Protein AF-A0A835X2Y3-F1 (afdb_monomer_lite)

Radius of gyration: 19.46 Å; chains: 1; bounding box: 52×40×64 Å

pLDDT: mean 81.4, std 16.06, range [35.72, 97.06]

Secondary structure (DSSP, 8-state):
--HHHHHHHHHHH-GGGTTSPPSS--HHHHHHHHHHHHHHHHHHHHHTT-TTTSS--GGGT--S---HHIIIIIHHHHHHIIIIIHHHHH---HHHHHHHHHHHHHHHTTS-SSGGGHHHHHHHHHHHHHHHHHHHHHHHTT-HHHHHHHHHHHHHHHHHHHHHTTSS----S-GGGG-SHHHHHHHHHHHHHHHHHHHHHHHHHHHHHHHHHHHHHHHH--

Structure (mmCIF, N/CA/C/O backbone):
data_AF-A0A835X2Y3-F1
#
_entry.id   AF-A0A835X2Y3-F1
#
loop_
_atom_site.group_PDB
_atom_site.id
_atom_site.type_symbol
_atom_site.label_atom_id
_atom_site.label_alt_id
_atom_site.label_comp_id
_atom_site.label_asym_id
_atom_site.label_entity_id
_atom_site.label_seq_id
_atom_site.pdbx_PDB_ins_code
_atom_site.Cartn_x
_atom_site.Cartn_y
_atom_site.Cartn_z
_atom_site.occupancy
_atom_site.B_iso_or_equiv
_atom_site.auth_seq_id
_atom_site.auth_comp_id
_atom_site.auth_asym_id
_atom_site.auth_atom_id
_atom_site.pdbx_PDB_model_num
ATOM 1 N N . MET A 1 1 ? -1.529 -24.196 13.581 1.00 71.94 1 MET A N 1
ATOM 2 C CA . MET A 1 1 ? -2.462 -23.071 13.818 1.00 71.94 1 MET A CA 1
ATOM 3 C C . MET A 1 1 ? -3.656 -23.572 14.607 1.00 71.94 1 MET A C 1
ATOM 5 O O . MET A 1 1 ? -4.147 -24.648 14.296 1.00 71.94 1 MET A O 1
ATOM 9 N N . ASN A 1 2 ? -4.101 -22.837 15.625 1.00 87.56 2 ASN A N 1
ATOM 10 C CA . ASN A 1 2 ? -5.300 -23.196 16.391 1.00 87.56 2 ASN A CA 1
ATOM 11 C C . ASN A 1 2 ? -6.582 -22.614 15.747 1.00 87.56 2 ASN A C 1
ATOM 13 O O . ASN A 1 2 ? -6.513 -21.745 14.876 1.00 87.56 2 ASN A O 1
ATOM 17 N N . LYS A 1 3 ? -7.764 -23.083 16.178 1.00 86.69 3 LYS A N 1
ATOM 18 C CA . LYS A 1 3 ? -9.070 -22.656 15.629 1.00 86.69 3 LYS A CA 1
ATOM 19 C C . LYS A 1 3 ? -9.286 -21.139 15.716 1.00 86.69 3 LYS A C 1
ATOM 21 O O . LYS A 1 3 ? -9.838 -20.542 14.800 1.00 86.69 3 LYS A O 1
ATOM 26 N N . HIS A 1 4 ? -8.816 -20.511 16.792 1.00 85.12 4 HIS A N 1
ATOM 27 C CA . HIS A 1 4 ? -8.927 -19.066 16.981 1.00 85.12 4 HIS A CA 1
ATOM 28 C C . HIS A 1 4 ? -8.087 -18.283 15.955 1.00 85.12 4 HIS A C 1
ATOM 30 O O . HIS A 1 4 ? -8.585 -17.342 15.347 1.00 85.12 4 HIS A O 1
ATOM 36 N N . GLN A 1 5 ? -6.854 -18.722 15.681 1.00 85.75 5 GLN A N 1
ATOM 37 C CA . GLN A 1 5 ? -5.995 -18.132 14.648 1.00 85.75 5 GLN A CA 1
ATOM 38 C C . GLN A 1 5 ? -6.618 -18.238 13.252 1.00 85.75 5 GLN A C 1
ATOM 40 O O . GLN A 1 5 ? -6.585 -17.270 12.501 1.00 85.75 5 GLN A O 1
ATOM 45 N N . ILE A 1 6 ? -7.213 -19.387 12.919 1.00 86.94 6 ILE A N 1
ATOM 46 C CA . ILE A 1 6 ? -7.899 -19.589 11.632 1.00 86.94 6 ILE A CA 1
ATOM 47 C C . ILE A 1 6 ? -9.087 -18.631 11.497 1.00 86.94 6 ILE A C 1
ATOM 49 O O . ILE A 1 6 ? -9.235 -17.984 10.465 1.00 86.94 6 ILE A O 1
ATOM 53 N N . ASN A 1 7 ? -9.898 -18.488 12.547 1.00 90.56 7 ASN A N 1
ATOM 54 C CA . ASN A 1 7 ? -11.040 -17.575 12.532 1.00 90.56 7 ASN A CA 1
ATOM 55 C C . ASN A 1 7 ? -10.614 -16.115 12.330 1.00 90.56 7 ASN A C 1
ATOM 57 O O . ASN A 1 7 ? -11.265 -15.399 11.573 1.00 90.56 7 ASN A O 1
ATOM 61 N N . ASN A 1 8 ? -9.512 -15.690 12.957 1.00 89.50 8 ASN A N 1
ATOM 62 C CA . ASN A 1 8 ? -8.972 -14.343 12.766 1.00 89.50 8 ASN A CA 1
ATOM 63 C C . ASN A 1 8 ? -8.558 -14.121 11.303 1.00 89.50 8 ASN A C 1
ATOM 65 O O . ASN A 1 8 ? -8.931 -13.108 10.717 1.00 89.50 8 ASN A O 1
ATOM 69 N N . ILE A 1 9 ? -7.879 -15.098 10.690 1.00 88.69 9 ILE A N 1
ATOM 70 C CA . ILE A 1 9 ? -7.466 -15.029 9.278 1.00 88.69 9 ILE A CA 1
ATOM 71 C C . ILE A 1 9 ? -8.683 -14.940 8.359 1.00 88.69 9 ILE A C 1
ATOM 73 O O . ILE A 1 9 ? -8.730 -14.071 7.495 1.00 88.69 9 ILE A O 1
ATOM 77 N N . ILE A 1 10 ? -9.688 -15.798 8.557 1.00 89.50 10 ILE A N 1
ATOM 78 C CA . ILE A 1 10 ? -10.921 -15.783 7.754 1.00 89.50 10 ILE A CA 1
ATOM 79 C C . ILE A 1 10 ? -11.630 -14.433 7.885 1.00 89.50 10 ILE A C 1
ATOM 81 O O . ILE A 1 10 ? -12.105 -13.884 6.893 1.00 89.50 10 ILE A O 1
ATOM 85 N N . TYR A 1 11 ? -11.700 -13.888 9.101 1.00 91.38 11 TYR A N 1
ATOM 86 C CA . TYR A 1 11 ? -12.307 -12.586 9.336 1.00 91.38 11 TYR A CA 1
ATOM 87 C C . TYR A 1 11 ? -11.545 -11.466 8.618 1.00 91.38 11 TYR A C 1
ATOM 89 O O . TYR A 1 11 ? -12.174 -10.603 8.007 1.00 91.38 11 TYR A O 1
ATOM 97 N N . ASP A 1 12 ? -10.214 -11.475 8.692 1.00 91.12 12 ASP A N 1
ATOM 98 C CA . ASP A 1 12 ? -9.365 -10.408 8.164 1.00 91.12 12 ASP A CA 1
ATOM 99 C C . ASP A 1 12 ? -9.146 -10.483 6.648 1.00 91.12 12 ASP A C 1
ATOM 101 O O . ASP A 1 12 ? -8.953 -9.443 6.025 1.00 91.12 12 ASP A O 1
ATOM 105 N N . LEU A 1 13 ? -9.241 -11.667 6.040 1.00 86.88 13 LEU A N 1
ATOM 106 C CA . LEU A 1 13 ? -9.239 -11.832 4.582 1.00 86.88 13 LEU A CA 1
ATOM 107 C C . LEU A 1 13 ? -10.611 -11.564 3.947 1.00 86.88 13 LEU A C 1
ATOM 109 O O . LEU A 1 13 ? -10.711 -11.465 2.727 1.00 86.88 13 LEU A O 1
ATOM 113 N N . ASN A 1 14 ? -11.679 -11.455 4.742 1.00 89.50 14 ASN A N 1
ATOM 114 C CA . ASN A 1 14 ? -13.011 -11.180 4.217 1.00 89.50 14 ASN A CA 1
ATOM 115 C C . ASN A 1 14 ? -13.097 -9.727 3.704 1.00 89.50 14 ASN A C 1
ATOM 117 O O . ASN A 1 14 ? -12.976 -8.800 4.513 1.00 89.50 14 ASN A O 1
ATOM 121 N N . PRO A 1 15 ? -13.404 -9.496 2.411 1.00 84.69 15 PRO A N 1
ATOM 122 C CA . PRO A 1 15 ? -13.519 -8.152 1.841 1.00 84.69 15 PRO A CA 1
ATOM 123 C C . PRO A 1 15 ? -14.512 -7.249 2.577 1.00 84.69 15 PRO A C 1
ATOM 125 O O . PRO A 1 15 ? -14.312 -6.040 2.652 1.00 84.69 15 PRO A O 1
ATOM 128 N N . LYS A 1 16 ? -15.557 -7.822 3.192 1.00 88.19 16 LYS A N 1
ATOM 129 C CA . LYS A 1 16 ? -16.538 -7.061 3.986 1.00 88.19 16 LYS A CA 1
ATOM 130 C C . LYS A 1 16 ? -15.915 -6.370 5.201 1.00 88.19 16 LYS A C 1
ATOM 132 O O . LYS A 1 16 ? -16.447 -5.373 5.677 1.00 88.19 16 LYS A O 1
ATOM 137 N N . ASN A 1 17 ? -14.784 -6.882 5.678 1.00 89.81 17 ASN A N 1
ATOM 138 C CA . ASN A 1 17 ? -14.091 -6.399 6.864 1.00 89.81 17 ASN A CA 1
ATOM 139 C C . ASN A 1 17 ? -12.791 -5.654 6.521 1.00 89.81 17 ASN A C 1
ATOM 141 O O . ASN A 1 17 ? -11.998 -5.391 7.423 1.00 89.81 17 ASN A O 1
ATOM 145 N N . CYS A 1 18 ? -12.533 -5.322 5.251 1.00 85.06 18 CYS A N 1
ATOM 146 C CA . CYS A 1 18 ? -11.256 -4.730 4.828 1.00 85.06 18 CYS A CA 1
ATOM 147 C C . CYS A 1 18 ? -10.960 -3.365 5.475 1.00 85.06 18 CYS A C 1
ATOM 149 O O . CYS A 1 18 ? -9.806 -3.043 5.726 1.00 85.06 18 CYS A O 1
ATOM 151 N N . LEU A 1 19 ? -11.995 -2.594 5.821 1.00 90.25 19 LEU A N 1
ATOM 152 C CA . LEU A 1 19 ? -11.862 -1.293 6.489 1.00 90.25 19 LEU A CA 1
ATOM 153 C C . LEU A 1 19 ? -11.853 -1.381 8.024 1.00 90.25 19 LEU A C 1
ATOM 155 O O . LEU A 1 19 ? -11.763 -0.351 8.698 1.00 90.25 19 LEU A O 1
ATOM 159 N N . SER A 1 20 ? -11.962 -2.584 8.595 1.00 91.81 20 SER A N 1
ATOM 160 C CA . SER A 1 20 ? -11.800 -2.787 10.035 1.00 91.81 20 SER A CA 1
ATOM 161 C C . SER A 1 20 ? -10.324 -2.935 10.394 1.00 91.81 20 SER A C 1
ATOM 163 O O . SER A 1 20 ? -9.518 -3.366 9.573 1.00 91.81 20 SER A O 1
ATOM 165 N N . LYS A 1 21 ? -9.974 -2.686 11.660 1.00 91.94 21 LYS A N 1
ATOM 166 C CA . LYS A 1 21 ? -8.661 -3.077 12.200 1.00 91.94 21 LYS A CA 1
ATOM 167 C C . LYS A 1 21 ? -8.491 -4.608 12.155 1.00 91.94 21 LYS A C 1
ATOM 169 O O . LYS A 1 21 ? -9.491 -5.332 12.056 1.00 91.94 21 LYS A O 1
ATOM 174 N N . PHE A 1 22 ? -7.248 -5.088 12.208 1.00 91.75 22 PHE A N 1
ATOM 175 C CA . PHE A 1 22 ? -6.933 -6.508 12.389 1.00 91.75 22 PHE A CA 1
ATOM 176 C C . PHE A 1 22 ? -7.538 -7.030 13.691 1.00 91.75 22 PHE A C 1
ATOM 178 O O . PHE A 1 22 ? -7.501 -6.344 14.714 1.00 91.75 22 PHE A O 1
ATOM 185 N N . GLN A 1 23 ? -8.009 -8.279 13.679 1.00 89.44 23 GLN A N 1
ATOM 186 C CA . GLN A 1 23 ? -8.387 -8.975 14.916 1.00 89.44 23 GLN A CA 1
ATOM 187 C C . GLN A 1 23 ? -7.167 -9.228 15.810 1.00 89.44 23 GLN A C 1
ATOM 189 O O . GLN A 1 23 ? -7.261 -9.207 17.035 1.00 89.44 23 GLN A O 1
ATOM 194 N N . ASN A 1 24 ? -6.000 -9.432 15.193 1.00 86.50 24 ASN A N 1
ATOM 195 C CA . ASN A 1 24 ? -4.724 -9.565 15.879 1.00 86.50 24 ASN A CA 1
ATOM 196 C C . ASN A 1 24 ? -3.735 -8.510 15.352 1.00 86.50 24 ASN A C 1
ATOM 198 O O . ASN A 1 24 ? -3.104 -8.742 14.324 1.00 86.50 24 ASN A O 1
ATOM 202 N N . PRO A 1 25 ? -3.542 -7.375 16.043 1.00 79.50 25 PRO A N 1
ATOM 203 C CA . PRO A 1 25 ? -2.656 -6.306 15.580 1.00 79.50 25 PRO A CA 1
ATOM 204 C C . PRO A 1 25 ? -1.159 -6.619 15.772 1.00 79.50 25 PRO A C 1
ATOM 206 O O . PRO A 1 25 ? -0.327 -5.716 15.729 1.00 79.50 25 PRO A O 1
ATOM 209 N N . SER A 1 26 ? -0.775 -7.877 16.017 1.00 89.81 26 SER A N 1
ATOM 210 C CA . SER A 1 26 ? 0.639 -8.230 16.151 1.00 89.81 26 SER A CA 1
ATOM 211 C C . SER A 1 26 ? 1.390 -8.094 14.827 1.00 89.81 26 SER A C 1
ATOM 213 O O . SER A 1 26 ? 0.902 -8.464 13.757 1.00 89.81 26 SER A O 1
ATOM 215 N N . LEU A 1 27 ? 2.642 -7.646 14.921 1.00 91.44 27 LEU A N 1
ATOM 216 C CA . LEU A 1 27 ? 3.508 -7.468 13.760 1.00 91.44 27 LEU A CA 1
ATOM 217 C C . LEU A 1 27 ? 3.660 -8.762 12.947 1.00 91.44 27 LEU A C 1
ATOM 219 O O . LEU A 1 27 ? 3.505 -8.762 11.732 1.00 91.44 27 LEU A O 1
ATOM 223 N N . ARG A 1 28 ? 3.882 -9.894 13.625 1.00 92.06 28 ARG A N 1
ATOM 224 C CA . ARG A 1 28 ? 4.014 -11.210 12.977 1.00 92.06 28 ARG A CA 1
ATOM 225 C C . ARG A 1 28 ? 2.785 -11.572 12.144 1.00 92.06 28 ARG A C 1
ATOM 227 O O . ARG A 1 28 ? 2.924 -12.146 11.070 1.00 92.06 28 ARG A O 1
ATOM 234 N N . TYR A 1 29 ? 1.596 -11.238 12.637 1.00 91.88 29 TYR A N 1
ATOM 235 C CA . TYR A 1 29 ? 0.348 -11.505 11.936 1.00 91.88 29 TYR A CA 1
ATOM 236 C C . TYR A 1 29 ? 0.177 -10.607 10.704 1.00 91.88 29 TYR A C 1
ATOM 238 O O . TYR A 1 29 ? -0.206 -11.101 9.647 1.00 91.88 29 TYR A O 1
ATOM 246 N N . ALA A 1 30 ? 0.546 -9.325 10.804 1.00 93.00 30 ALA A N 1
ATOM 247 C CA . ALA A 1 30 ? 0.543 -8.413 9.660 1.00 93.00 30 ALA A CA 1
ATOM 248 C C . ALA A 1 30 ? 1.489 -8.890 8.544 1.00 93.00 30 ALA A C 1
ATOM 250 O O . ALA A 1 30 ? 1.072 -8.964 7.393 1.00 93.00 30 ALA A O 1
ATOM 251 N N . PHE A 1 31 ? 2.719 -9.299 8.882 1.00 94.31 31 PHE A N 1
ATOM 252 C CA . PHE A 1 31 ? 3.667 -9.879 7.917 1.00 94.31 31 PHE A CA 1
ATOM 253 C C . PHE A 1 31 ? 3.140 -11.174 7.285 1.00 94.31 31 PHE A C 1
ATOM 255 O O . PHE A 1 31 ? 3.311 -11.394 6.089 1.00 94.31 31 PHE A O 1
ATOM 262 N N . PHE A 1 32 ? 2.477 -12.026 8.070 1.00 93.44 32 PHE A N 1
ATOM 263 C CA . PHE A 1 32 ? 1.869 -13.255 7.564 1.00 93.44 32 PHE A CA 1
ATOM 264 C C . PHE A 1 32 ? 0.753 -12.971 6.544 1.00 93.44 32 PHE A C 1
ATOM 266 O O . PHE A 1 32 ? 0.745 -13.558 5.464 1.00 93.44 32 PHE A O 1
ATOM 273 N N . LEU A 1 33 ? -0.158 -12.040 6.848 1.00 92.94 33 LEU A N 1
ATOM 274 C CA . LEU A 1 33 ? -1.223 -11.649 5.918 1.00 92.94 33 LEU A CA 1
ATOM 275 C C . LEU A 1 33 ? -0.696 -10.898 4.692 1.00 92.94 33 LEU A C 1
ATOM 277 O O . LEU A 1 33 ? -1.226 -11.093 3.598 1.00 92.94 33 LEU A O 1
ATOM 281 N N . ALA A 1 34 ? 0.357 -10.095 4.847 1.00 93.50 34 ALA A N 1
ATOM 282 C CA . ALA A 1 34 ? 1.052 -9.474 3.725 1.00 93.50 34 ALA A CA 1
ATOM 283 C C . ALA A 1 34 ? 1.615 -10.547 2.782 1.00 93.50 34 ALA A C 1
ATOM 285 O O . ALA A 1 34 ? 1.347 -10.516 1.584 1.00 93.50 34 ALA A O 1
ATOM 286 N N . GLY A 1 35 ? 2.301 -11.555 3.333 1.00 93.44 35 GLY A N 1
ATOM 287 C CA . GLY A 1 35 ? 2.820 -12.690 2.570 1.00 93.44 35 GLY A CA 1
ATOM 288 C C . GLY A 1 35 ? 1.732 -13.458 1.817 1.00 93.44 35 GLY A C 1
ATOM 289 O O . GLY A 1 35 ? 1.930 -13.797 0.655 1.00 93.44 35 GLY A O 1
ATOM 290 N N . ILE A 1 36 ? 0.561 -13.677 2.428 1.00 92.69 36 ILE A N 1
ATOM 291 C CA . ILE A 1 36 ? -0.590 -14.276 1.731 1.00 92.69 36 ILE A CA 1
ATOM 292 C C . ILE A 1 36 ? -1.071 -13.371 0.594 1.00 92.69 36 ILE A C 1
ATOM 294 O O . ILE A 1 36 ? -1.252 -13.844 -0.521 1.00 92.69 36 ILE A O 1
ATOM 298 N N . SER A 1 37 ? -1.270 -12.081 0.861 1.00 92.56 37 SER A N 1
ATOM 299 C CA . SER A 1 37 ? -1.878 -11.151 -0.100 1.00 92.56 37 SER A CA 1
ATOM 300 C C . SER A 1 37 ? -0.989 -10.957 -1.329 1.00 92.56 37 SER A C 1
ATOM 302 O O . SER A 1 37 ? -1.445 -11.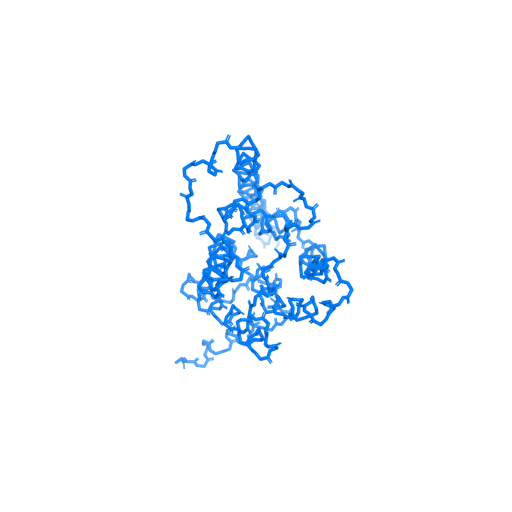169 -2.449 1.00 92.56 37 SER A O 1
ATOM 304 N N . TYR A 1 38 ? 0.299 -10.672 -1.119 1.00 92.06 38 TYR A N 1
ATOM 305 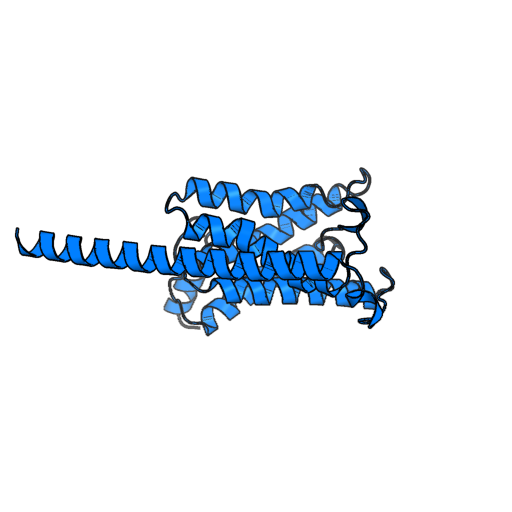C CA . TYR A 1 38 ? 1.284 -10.573 -2.199 1.00 92.06 38 TYR A CA 1
ATOM 306 C C . TYR A 1 38 ? 1.598 -11.934 -2.834 1.00 92.06 38 TYR A C 1
ATOM 308 O O . TYR A 1 38 ? 1.867 -12.005 -4.029 1.00 92.06 38 TYR A O 1
ATOM 316 N N . GLY A 1 39 ? 1.526 -13.031 -2.076 1.00 90.75 39 GLY A N 1
ATOM 317 C CA . GLY A 1 39 ? 1.656 -14.382 -2.622 1.00 90.75 39 GLY A CA 1
ATOM 318 C C . GLY A 1 39 ? 0.534 -14.725 -3.605 1.00 90.75 39 GLY A C 1
ATOM 319 O O . GLY A 1 39 ? 0.804 -15.298 -4.658 1.00 90.75 39 GLY A O 1
ATOM 320 N N . ILE A 1 40 ? -0.709 -14.325 -3.307 1.00 89.62 40 ILE A N 1
ATOM 321 C CA . ILE A 1 40 ? -1.839 -14.454 -4.238 1.00 89.62 40 ILE A CA 1
ATOM 322 C C . ILE A 1 40 ? -1.605 -13.580 -5.469 1.00 89.62 40 ILE A C 1
ATOM 324 O O . ILE A 1 40 ? -1.805 -14.067 -6.574 1.00 89.62 40 ILE A O 1
ATOM 328 N N . THR A 1 41 ? -1.146 -12.336 -5.305 1.00 87.00 41 THR A N 1
ATOM 329 C CA . THR A 1 41 ? -0.777 -11.458 -6.429 1.00 87.00 41 THR A CA 1
ATOM 330 C C . THR A 1 41 ? 0.228 -12.135 -7.356 1.00 87.00 41 THR A C 1
ATOM 332 O O . THR A 1 41 ? -0.050 -12.277 -8.540 1.00 87.00 41 THR A O 1
ATOM 335 N N . ILE A 1 42 ? 1.338 -12.650 -6.815 1.00 84.75 42 ILE A N 1
ATOM 336 C CA . ILE A 1 42 ? 2.359 -13.367 -7.592 1.00 84.75 42 ILE A CA 1
ATOM 337 C C . ILE A 1 42 ? 1.761 -14.599 -8.283 1.00 84.75 42 ILE A C 1
ATOM 339 O O . ILE A 1 42 ? 2.043 -14.847 -9.452 1.00 84.75 42 ILE A O 1
ATOM 343 N N . LEU A 1 43 ? 0.927 -15.374 -7.583 1.00 86.00 43 LEU A N 1
ATOM 344 C CA . LEU A 1 43 ? 0.282 -16.556 -8.152 1.00 86.00 43 LEU A CA 1
ATOM 345 C C . LEU A 1 43 ? -0.654 -16.193 -9.310 1.00 86.00 43 LEU A C 1
ATOM 347 O O . LEU A 1 43 ? -0.608 -16.852 -10.345 1.00 86.00 43 LEU A O 1
ATOM 351 N N . VAL A 1 44 ? -1.475 -15.151 -9.151 1.00 82.44 44 VAL A N 1
ATOM 352 C CA . VAL A 1 44 ? -2.347 -14.632 -10.213 1.00 82.44 44 VAL A CA 1
ATOM 353 C C . VAL A 1 44 ? -1.498 -14.229 -11.411 1.00 82.44 44 VAL A C 1
ATOM 355 O O . VAL A 1 44 ? -1.768 -14.707 -12.506 1.00 82.44 44 VAL A O 1
ATOM 358 N N . SER A 1 45 ? -0.423 -13.467 -11.193 1.00 74.56 45 SER A N 1
ATOM 359 C CA . SER A 1 45 ? 0.508 -13.063 -12.250 1.00 74.56 45 SER A CA 1
ATOM 360 C C . SER A 1 45 ? 1.167 -14.248 -12.957 1.00 74.56 45 SER A C 1
ATOM 362 O O . SER A 1 45 ? 1.330 -14.220 -14.171 1.00 74.56 45 SER A O 1
ATOM 364 N N . ILE A 1 46 ? 1.533 -15.318 -12.243 1.00 76.75 46 ILE A N 1
ATOM 365 C CA . ILE A 1 46 ? 2.069 -16.543 -12.861 1.00 76.75 46 ILE A CA 1
ATOM 366 C C . ILE A 1 46 ? 1.007 -17.216 -13.735 1.00 76.75 46 ILE A C 1
ATOM 368 O O . ILE A 1 46 ? 1.287 -17.570 -14.879 1.00 76.75 46 ILE A O 1
ATOM 372 N N . LEU A 1 47 ? -0.206 -17.397 -13.203 1.00 79.31 47 LEU A N 1
ATOM 373 C CA . LEU A 1 47 ? -1.302 -18.085 -13.894 1.00 79.31 47 LEU A CA 1
ATOM 374 C C . LEU A 1 47 ? -1.771 -17.331 -15.138 1.00 79.31 47 LEU A C 1
ATOM 376 O O . LEU A 1 47 ? -2.213 -17.950 -16.102 1.00 79.31 47 LEU A O 1
ATOM 380 N N . THR A 1 48 ? -1.663 -16.007 -15.126 1.00 70.38 48 THR A N 1
ATOM 381 C CA . THR A 1 48 ? -2.013 -15.158 -16.264 1.00 70.38 48 THR A CA 1
ATOM 382 C C . THR A 1 48 ? -0.850 -14.977 -17.244 1.00 70.38 48 THR A C 1
ATOM 384 O O . THR A 1 48 ? -0.996 -14.231 -18.207 1.00 70.38 48 THR A O 1
ATOM 387 N N . HIS A 1 49 ? 0.284 -15.663 -17.025 1.00 67.19 49 HIS A N 1
ATOM 388 C CA . HIS A 1 49 ? 1.535 -15.512 -17.782 1.00 67.19 49 HIS A CA 1
ATOM 389 C C . HIS A 1 49 ? 2.047 -14.067 -17.827 1.00 67.19 49 HIS A C 1
ATOM 391 O O . HIS A 1 49 ? 2.619 -13.623 -18.818 1.00 67.19 49 HIS A O 1
ATOM 397 N N . ASP A 1 50 ? 1.845 -13.345 -16.728 1.00 64.06 50 ASP A N 1
ATOM 398 C CA . ASP A 1 50 ? 1.934 -11.895 -16.677 1.00 64.06 50 ASP A CA 1
ATOM 399 C C . ASP A 1 50 ? 2.698 -11.352 -15.460 1.00 64.06 50 ASP A C 1
ATOM 401 O O . ASP A 1 50 ? 2.416 -10.293 -14.902 1.00 64.06 50 ASP A O 1
ATOM 405 N N . LEU A 1 51 ? 3.709 -12.103 -15.029 1.00 55.44 51 LEU A N 1
ATOM 406 C CA . LEU A 1 51 ? 4.714 -11.637 -14.069 1.00 55.44 51 LEU A CA 1
ATOM 407 C C . LEU A 1 51 ? 5.300 -10.241 -14.392 1.00 55.44 51 LEU A C 1
ATOM 409 O O . LEU A 1 51 ? 5.542 -9.500 -13.439 1.00 55.44 51 LEU A O 1
ATOM 413 N N . PRO A 1 52 ? 5.530 -9.846 -15.666 1.00 50.09 52 PRO A N 1
ATOM 414 C CA . PRO A 1 52 ? 6.146 -8.554 -15.975 1.00 50.09 52 PRO A CA 1
ATOM 415 C C . PRO A 1 52 ? 5.223 -7.328 -15.858 1.00 50.09 52 PRO A C 1
ATOM 417 O O . PRO A 1 52 ? 5.748 -6.221 -15.742 1.00 50.09 52 PRO A O 1
ATOM 420 N N . SER A 1 53 ? 3.890 -7.467 -15.904 1.00 50.97 53 SER A N 1
ATOM 421 C CA . SER A 1 53 ? 2.991 -6.313 -16.116 1.00 50.97 53 SER A CA 1
ATOM 422 C C . SER A 1 53 ? 2.453 -5.628 -14.877 1.00 50.97 53 SER A C 1
ATOM 424 O O . SER A 1 53 ? 1.945 -4.512 -14.958 1.00 50.97 53 SER A O 1
ATOM 426 N N . VAL A 1 54 ? 2.546 -6.274 -13.715 1.00 50.3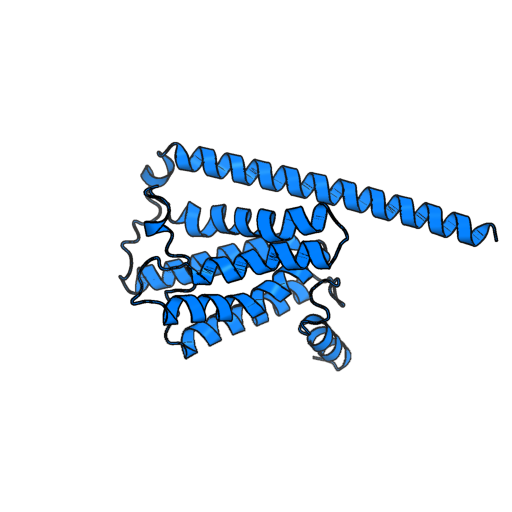8 54 VAL A N 1
ATOM 427 C CA . VAL A 1 54 ? 2.021 -5.675 -12.481 1.00 50.38 54 VAL A CA 1
ATOM 428 C C . VAL A 1 54 ? 2.898 -4.503 -12.029 1.00 50.38 54 VAL A C 1
ATOM 430 O O . VAL A 1 54 ? 2.472 -3.683 -11.221 1.00 50.38 54 VAL A O 1
ATOM 433 N N . SER A 1 55 ? 4.109 -4.370 -12.583 1.00 47.72 55 SER A N 1
ATOM 434 C CA . SER A 1 55 ? 4.848 -3.114 -12.520 1.00 47.72 55 SER A CA 1
ATOM 435 C C . SER A 1 55 ? 4.294 -2.158 -13.567 1.00 47.72 55 SER A C 1
ATOM 437 O O . SER A 1 55 ? 4.478 -2.372 -14.763 1.00 47.72 55 SER A O 1
ATOM 439 N N . PHE A 1 56 ? 3.656 -1.092 -13.095 1.00 46.72 56 PHE A N 1
ATOM 440 C CA . PHE A 1 56 ? 3.212 0.034 -13.903 1.00 46.72 56 PHE A CA 1
ATOM 441 C C . PHE A 1 56 ? 4.294 0.406 -14.941 1.00 46.72 56 PHE A C 1
ATOM 443 O O . PHE A 1 56 ? 5.390 0.832 -14.564 1.00 46.72 56 PHE A O 1
ATOM 450 N N . HIS A 1 57 ? 4.018 0.248 -16.240 1.00 48.75 57 HIS A N 1
ATOM 451 C CA . HIS A 1 57 ? 4.889 0.726 -17.320 1.00 48.75 57 HIS A CA 1
ATOM 452 C C . HIS A 1 57 ? 4.845 2.263 -17.340 1.00 48.75 57 HIS A C 1
ATOM 454 O O . HIS A 1 57 ? 4.134 2.883 -18.128 1.00 48.75 57 HIS A O 1
ATOM 460 N N . LYS A 1 58 ? 5.573 2.899 -16.412 1.00 45.06 58 LYS A N 1
ATOM 461 C CA . LYS A 1 58 ? 5.655 4.366 -16.284 1.00 45.06 58 LYS A CA 1
ATOM 462 C C . LYS A 1 58 ? 6.512 5.024 -17.364 1.00 45.06 58 LYS A C 1
ATOM 464 O O . LYS A 1 58 ? 6.449 6.240 -17.492 1.00 45.06 58 LYS A O 1
ATOM 469 N N . GLU A 1 59 ? 7.217 4.232 -18.173 1.00 39.91 59 GLU A N 1
ATOM 470 C CA . GLU A 1 59 ? 8.024 4.690 -19.314 1.00 39.91 59 GLU A CA 1
ATOM 471 C C . GLU A 1 59 ? 7.211 5.501 -20.342 1.00 39.91 59 GLU A C 1
ATOM 473 O O . GLU A 1 59 ? 7.792 6.285 -21.079 1.00 39.91 59 GLU A O 1
ATOM 478 N N . ALA A 1 60 ? 5.878 5.359 -20.378 1.00 37.03 60 ALA A N 1
ATOM 479 C CA . ALA A 1 60 ? 5.037 6.004 -21.390 1.00 37.03 60 ALA A CA 1
ATOM 480 C C . ALA A 1 60 ? 4.212 7.213 -20.896 1.00 37.03 60 ALA A C 1
ATOM 482 O O . ALA A 1 60 ? 3.695 7.958 -21.723 1.00 37.03 60 ALA A O 1
ATOM 483 N N . LEU A 1 61 ? 4.055 7.424 -19.581 1.00 35.72 61 LEU A N 1
ATOM 484 C CA . LEU A 1 61 ? 3.201 8.511 -19.053 1.00 35.72 61 LEU A CA 1
ATOM 485 C C . LEU A 1 61 ? 3.980 9.765 -18.654 1.00 35.72 61 LEU A C 1
ATOM 487 O O . LEU A 1 61 ? 3.415 10.854 -18.607 1.00 35.72 61 LEU A O 1
ATOM 491 N N . PHE A 1 62 ? 5.274 9.615 -18.394 1.00 36.28 62 PHE A N 1
ATOM 492 C CA . PHE A 1 62 ? 6.177 10.718 -18.132 1.00 36.28 62 PHE A CA 1
ATOM 493 C C . PHE A 1 62 ? 7.496 10.372 -18.817 1.00 36.28 62 PHE A C 1
ATOM 495 O O . PHE A 1 62 ? 8.151 9.422 -18.402 1.00 36.28 62 PHE A O 1
ATOM 502 N N . GLU A 1 63 ? 7.922 11.144 -19.820 1.00 42.72 63 GLU A N 1
ATOM 503 C CA . GLU A 1 63 ? 9.288 11.104 -20.389 1.00 42.72 63 GLU A CA 1
ATOM 504 C C . GLU A 1 63 ? 10.353 11.563 -19.363 1.00 42.72 63 GLU A C 1
ATOM 506 O O . GLU A 1 63 ? 11.384 12.137 -19.699 1.00 42.72 63 GLU A O 1
ATOM 511 N N . ILE A 1 64 ? 10.087 11.361 -18.073 1.00 42.34 64 ILE A N 1
ATOM 512 C CA . ILE A 1 64 ? 11.020 11.592 -16.987 1.00 42.34 64 ILE A CA 1
ATOM 513 C C . ILE A 1 64 ? 11.859 10.318 -16.898 1.00 42.34 64 ILE A C 1
ATOM 515 O O . ILE A 1 64 ? 11.275 9.241 -16.757 1.00 42.34 64 ILE A O 1
ATOM 519 N N . PRO A 1 65 ? 13.199 10.389 -16.943 1.00 49.69 65 PRO A N 1
ATOM 520 C CA . PRO A 1 65 ? 14.038 9.236 -16.651 1.00 49.69 65 PRO A CA 1
ATOM 521 C C . PRO A 1 65 ? 13.734 8.744 -15.228 1.00 49.69 65 PRO A C 1
ATOM 523 O O . PRO A 1 65 ? 14.172 9.308 -14.225 1.00 49.69 65 PRO A O 1
ATOM 526 N N . VAL A 1 66 ? 12.906 7.705 -15.126 1.00 57.94 66 VAL A N 1
ATOM 527 C CA . VAL A 1 66 ? 12.536 7.097 -13.850 1.00 57.94 66 VAL A CA 1
ATOM 528 C C . VAL A 1 66 ? 13.633 6.115 -13.474 1.00 57.94 66 VAL A C 1
ATOM 530 O O . VAL A 1 66 ? 13.810 5.078 -14.106 1.00 57.94 66 VAL A O 1
ATOM 533 N N . THR A 1 67 ? 14.391 6.445 -12.434 1.00 70.06 67 THR A N 1
ATOM 534 C CA . THR A 1 67 ? 15.422 5.547 -11.912 1.00 70.06 67 THR A CA 1
ATOM 535 C C . THR A 1 67 ? 14.782 4.305 -11.292 1.00 70.06 67 THR A C 1
ATOM 537 O O . THR A 1 67 ? 13.646 4.353 -10.803 1.00 70.06 67 THR A O 1
ATOM 540 N N . ALA A 1 68 ? 15.530 3.198 -11.232 1.00 74.69 68 ALA A N 1
ATOM 541 C CA . ALA A 1 68 ? 15.081 1.993 -10.535 1.00 74.69 68 ALA A CA 1
ATOM 542 C C . ALA A 1 68 ? 14.622 2.326 -9.105 1.00 74.69 68 ALA A C 1
ATOM 544 O O . ALA A 1 68 ? 13.522 1.951 -8.713 1.00 74.69 68 ALA A O 1
ATOM 545 N N . PHE A 1 69 ? 15.387 3.146 -8.378 1.00 80.94 69 PHE A N 1
ATOM 546 C CA . PHE A 1 69 ? 15.031 3.590 -7.030 1.00 80.94 69 PHE A CA 1
ATOM 547 C C . PHE A 1 69 ? 13.715 4.384 -6.977 1.00 80.94 69 PHE A C 1
ATOM 549 O O . PHE A 1 69 ? 12.902 4.170 -6.077 1.00 80.94 69 PHE A O 1
ATOM 556 N N . ASN A 1 70 ? 13.454 5.265 -7.948 1.00 81.62 70 ASN A N 1
ATOM 557 C CA . ASN A 1 70 ? 12.179 5.977 -8.013 1.00 81.62 70 ASN A CA 1
ATOM 558 C C . ASN A 1 70 ? 11.019 4.988 -8.155 1.00 81.62 70 ASN A C 1
ATOM 560 O O . ASN A 1 70 ? 10.048 5.083 -7.410 1.00 81.62 70 ASN A O 1
ATOM 564 N N . THR A 1 71 ? 11.136 4.021 -9.068 1.00 77.00 71 THR A N 1
ATOM 565 C CA . THR A 1 71 ? 10.071 3.048 -9.375 1.00 77.00 71 THR A CA 1
ATOM 566 C C . THR A 1 71 ? 9.850 1.988 -8.295 1.00 77.00 71 THR A C 1
ATOM 568 O O . THR A 1 71 ? 8.714 1.554 -8.093 1.00 77.00 71 THR A O 1
ATOM 571 N N . THR A 1 72 ? 10.901 1.584 -7.578 1.00 84.50 72 THR A N 1
ATOM 572 C CA . THR A 1 72 ? 10.830 0.504 -6.584 1.00 84.50 72 THR A CA 1
ATOM 573 C C . THR A 1 72 ? 10.739 0.994 -5.144 1.00 84.50 72 THR A C 1
ATOM 575 O O . THR A 1 72 ? 10.336 0.216 -4.283 1.00 84.50 72 THR A O 1
ATOM 578 N N . VAL A 1 73 ? 11.074 2.261 -4.867 1.00 89.12 73 VAL A N 1
ATOM 579 C CA . VAL A 1 73 ? 11.085 2.818 -3.504 1.00 89.12 73 VAL A CA 1
ATOM 580 C C . VAL A 1 73 ? 10.209 4.061 -3.381 1.00 89.12 73 VAL A C 1
ATOM 582 O O . VAL A 1 73 ? 9.210 4.024 -2.668 1.00 89.12 73 VAL A O 1
ATOM 585 N N . LEU A 1 74 ? 10.544 5.163 -4.061 1.00 89.94 74 LEU A N 1
ATOM 586 C CA . LEU A 1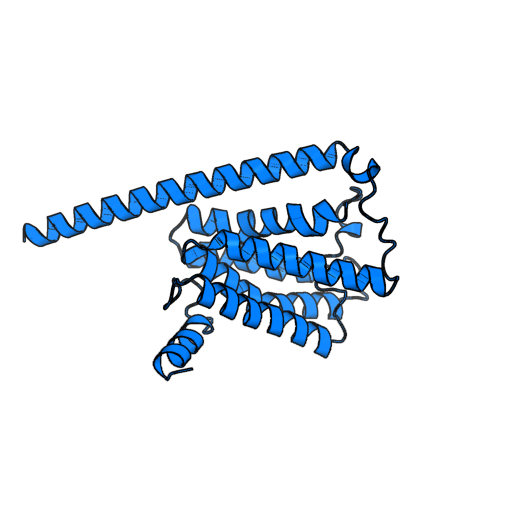 74 ? 9.861 6.446 -3.819 1.00 89.94 74 LEU A CA 1
ATOM 587 C C . LEU A 1 74 ? 8.393 6.420 -4.251 1.00 89.94 74 LEU A C 1
ATOM 589 O O . LEU A 1 74 ? 7.509 6.829 -3.503 1.00 89.94 74 LEU A O 1
ATOM 593 N N . ILE A 1 75 ? 8.122 5.895 -5.443 1.00 88.75 75 ILE A N 1
ATOM 594 C CA . ILE A 1 75 ? 6.770 5.785 -5.984 1.00 88.75 75 ILE A CA 1
ATOM 595 C C . ILE A 1 75 ? 5.872 4.896 -5.110 1.00 88.75 75 ILE A C 1
ATOM 597 O O . ILE A 1 75 ? 4.802 5.374 -4.742 1.00 88.75 75 ILE A O 1
ATOM 601 N N . PRO A 1 76 ? 6.268 3.665 -4.727 1.00 92.06 76 PRO A N 1
ATOM 602 C CA . PRO A 1 76 ? 5.463 2.837 -3.828 1.00 92.06 76 PRO A CA 1
ATOM 603 C C . PRO A 1 76 ? 5.126 3.529 -2.509 1.00 92.06 76 PRO A C 1
ATOM 605 O O . PRO A 1 76 ? 3.985 3.469 -2.061 1.00 92.06 76 PRO A O 1
ATOM 608 N N . ILE A 1 77 ? 6.083 4.253 -1.913 1.00 95.44 77 ILE A N 1
ATOM 609 C CA . ILE A 1 77 ? 5.827 5.045 -0.702 1.00 95.44 77 ILE A CA 1
ATOM 610 C C . ILE A 1 77 ? 4.728 6.085 -0.959 1.00 95.44 77 ILE A C 1
ATOM 612 O O . ILE A 1 77 ? 3.803 6.220 -0.158 1.00 95.44 77 ILE A O 1
ATOM 616 N N . LEU A 1 78 ? 4.817 6.823 -2.067 1.00 95.25 78 LEU A N 1
ATOM 617 C CA . LEU A 1 78 ? 3.824 7.835 -2.421 1.00 95.25 78 LEU A CA 1
ATOM 618 C C . LEU A 1 78 ? 2.449 7.226 -2.703 1.00 95.25 78 LEU A C 1
ATOM 620 O O . LEU A 1 78 ? 1.450 7.772 -2.244 1.00 95.25 78 LEU A O 1
ATOM 624 N N . GLU A 1 79 ? 2.383 6.098 -3.408 1.00 94.25 79 GLU A N 1
ATOM 625 C CA . GLU A 1 79 ? 1.128 5.390 -3.669 1.00 94.25 79 GLU A CA 1
ATOM 626 C C . GLU A 1 79 ? 0.461 4.960 -2.355 1.00 94.25 79 GLU A C 1
ATOM 628 O O . GLU A 1 79 ? -0.717 5.250 -2.135 1.00 94.25 79 GLU A O 1
ATOM 633 N N . GLU A 1 80 ? 1.225 4.386 -1.423 1.00 96.38 80 GLU A N 1
ATOM 634 C CA . GLU A 1 80 ? 0.713 4.019 -0.102 1.00 96.38 80 GLU A CA 1
ATOM 635 C C . GLU A 1 80 ? 0.152 5.218 0.668 1.00 96.38 80 GLU A C 1
ATOM 637 O O . GLU A 1 80 ? -0.929 5.155 1.261 1.00 96.38 80 GLU A O 1
ATOM 642 N N . ILE A 1 81 ? 0.877 6.337 0.658 1.00 96.69 81 ILE A N 1
ATOM 643 C CA . ILE A 1 81 ? 0.482 7.535 1.396 1.00 96.69 81 ILE A CA 1
ATOM 644 C C . ILE A 1 81 ? -0.735 8.203 0.752 1.00 96.69 81 ILE A C 1
ATOM 646 O O . ILE A 1 81 ? -1.671 8.558 1.468 1.00 96.69 81 ILE A O 1
ATOM 650 N N . PHE A 1 82 ? -0.756 8.375 -0.569 1.00 95.44 82 PHE A N 1
ATOM 651 C CA . PHE A 1 82 ? -1.834 9.094 -1.246 1.00 95.44 82 PHE A CA 1
ATOM 652 C C . PHE A 1 82 ? -3.134 8.291 -1.310 1.00 95.44 82 PHE A C 1
ATOM 654 O O . PHE A 1 82 ? -4.199 8.863 -1.069 1.00 95.44 82 PHE A O 1
ATOM 661 N N . PHE A 1 83 ? -3.071 6.985 -1.584 1.00 96.06 83 PHE A N 1
ATOM 662 C CA . PHE A 1 83 ? -4.279 6.170 -1.750 1.00 96.06 83 PHE A CA 1
ATOM 663 C C . PHE A 1 83 ? -4.820 5.596 -0.439 1.00 96.06 83 PHE A C 1
ATOM 665 O O . PHE A 1 83 ? -6.025 5.357 -0.334 1.00 96.06 83 PHE A O 1
ATOM 672 N N . PHE A 1 84 ? -3.975 5.423 0.581 1.00 95.94 84 PHE A N 1
ATOM 673 C CA . PHE A 1 84 ? -4.388 4.800 1.843 1.00 95.94 84 PHE A CA 1
ATOM 674 C C . PHE A 1 84 ? -4.074 5.671 3.053 1.00 95.94 84 PHE A C 1
ATOM 676 O O . PHE A 1 84 ? -4.980 5.977 3.831 1.00 95.94 84 PHE A O 1
ATOM 683 N N . GLY A 1 85 ? -2.828 6.123 3.196 1.00 95.81 85 GLY A N 1
ATOM 684 C CA . GLY A 1 85 ? -2.362 6.877 4.355 1.00 95.81 85 GLY A CA 1
ATOM 685 C C . GLY A 1 85 ? -3.185 8.133 4.643 1.00 95.81 85 GLY A C 1
ATOM 686 O O . GLY A 1 85 ? -3.831 8.223 5.689 1.00 95.81 85 GLY A O 1
ATOM 687 N N . ILE A 1 86 ? -3.204 9.096 3.723 1.00 95.19 86 ILE A N 1
ATOM 688 C CA . ILE A 1 86 ? -3.933 10.363 3.869 1.00 95.19 86 ILE A CA 1
ATOM 689 C C . ILE A 1 86 ? -5.444 10.127 4.005 1.00 95.19 86 ILE A C 1
ATOM 691 O O . ILE A 1 86 ? -6.014 10.634 4.976 1.00 95.19 86 ILE A O 1
ATOM 695 N N . PRO A 1 87 ? -6.120 9.342 3.140 1.00 95.00 87 PRO A N 1
ATOM 696 C CA . PRO A 1 87 ? -7.552 9.072 3.293 1.00 95.00 87 PRO A CA 1
ATOM 697 C C . PRO A 1 87 ? -7.908 8.489 4.663 1.00 95.00 87 PRO A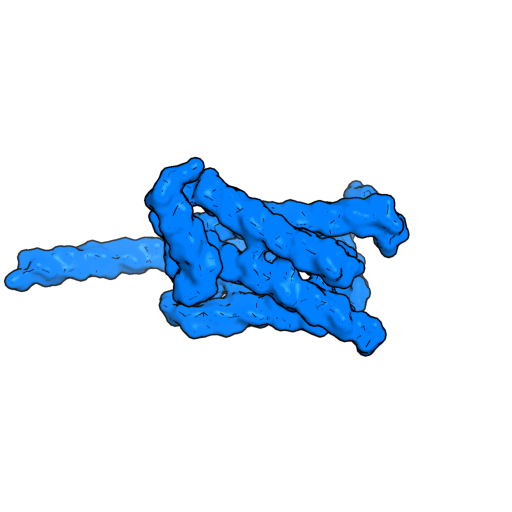 C 1
ATOM 699 O O . PRO A 1 87 ? -8.836 8.954 5.325 1.00 95.00 87 PRO A O 1
ATOM 702 N N . ILE A 1 88 ? -7.139 7.510 5.146 1.00 94.69 88 ILE A N 1
ATOM 703 C CA . ILE A 1 88 ? -7.392 6.869 6.443 1.00 94.69 88 ILE A CA 1
ATOM 704 C C . ILE A 1 88 ? -7.087 7.810 7.612 1.00 94.69 88 ILE A C 1
ATOM 706 O O . ILE A 1 88 ? -7.739 7.697 8.654 1.00 94.69 88 ILE A O 1
ATOM 710 N N . SER A 1 89 ? -6.142 8.735 7.450 1.00 93.69 89 SER A N 1
ATOM 711 C CA . SER A 1 89 ? -5.719 9.667 8.504 1.00 93.69 89 SER A CA 1
ATOM 712 C C . SER A 1 89 ? -6.588 10.924 8.583 1.00 93.69 89 SER A C 1
ATOM 714 O O . SER A 1 89 ? -6.672 11.538 9.639 1.00 93.69 89 SER A O 1
ATOM 716 N N . THR A 1 90 ? -7.270 11.297 7.499 1.00 93.19 90 THR A N 1
ATOM 717 C CA . THR A 1 90 ? -8.080 12.528 7.424 1.00 93.19 90 THR A CA 1
ATOM 718 C C . THR A 1 90 ? -9.566 12.306 7.671 1.00 93.19 90 THR A C 1
ATOM 720 O O . THR A 1 90 ? -10.252 13.229 8.103 1.00 93.19 90 THR A O 1
ATOM 723 N N . THR A 1 91 ? -10.090 11.105 7.412 1.00 89.25 91 THR A N 1
ATOM 724 C CA . THR A 1 91 ? -11.523 10.834 7.562 1.00 89.25 91 THR A CA 1
ATOM 725 C C . THR A 1 91 ? -11.815 9.504 8.254 1.00 89.25 91 THR A C 1
ATOM 727 O O . THR A 1 91 ? -11.014 8.564 8.271 1.00 89.25 91 THR A O 1
ATOM 730 N N . ASN A 1 92 ? -13.000 9.429 8.860 1.00 86.00 92 ASN A N 1
ATOM 731 C CA . ASN A 1 92 ? -13.599 8.197 9.369 1.00 86.00 92 ASN A CA 1
ATOM 732 C C . ASN A 1 92 ? -14.701 7.655 8.451 1.00 86.00 92 ASN A C 1
ATOM 734 O O . ASN A 1 92 ? -15.261 6.605 8.748 1.00 86.00 92 ASN A O 1
ATOM 738 N N . ASN A 1 93 ? -14.983 8.319 7.323 1.00 91.25 93 ASN A N 1
ATOM 739 C CA . ASN A 1 93 ? -15.978 7.865 6.358 1.00 91.25 93 ASN A CA 1
ATOM 740 C C . ASN A 1 93 ? -15.465 6.628 5.586 1.00 91.25 93 ASN A C 1
ATOM 742 O O . ASN A 1 93 ? -14.550 6.766 4.767 1.00 91.25 93 ASN A O 1
ATOM 746 N N . PRO A 1 94 ? -16.047 5.429 5.796 1.00 89.88 94 PRO A N 1
ATOM 747 C CA . PRO A 1 94 ? -15.584 4.210 5.138 1.00 89.88 94 PRO A CA 1
ATOM 748 C C . PRO A 1 94 ? -15.773 4.250 3.616 1.00 89.88 94 PRO A C 1
ATOM 750 O O . PRO A 1 94 ? -14.939 3.714 2.894 1.00 89.88 94 PRO A O 1
ATOM 753 N N . ILE A 1 95 ? -16.816 4.927 3.120 1.00 91.00 95 ILE A N 1
ATOM 754 C CA . ILE A 1 95 ? -17.090 5.047 1.681 1.00 91.00 95 ILE A CA 1
ATOM 755 C C . ILE A 1 95 ? -16.002 5.889 1.013 1.00 91.00 95 ILE A C 1
ATOM 757 O O . ILE A 1 95 ? -15.446 5.476 0.002 1.00 91.00 95 ILE A O 1
ATOM 761 N N . GLY A 1 96 ? -15.655 7.039 1.602 1.00 90.19 96 GLY A N 1
ATOM 762 C CA . GLY A 1 96 ? -14.617 7.920 1.055 1.00 90.19 96 GLY A CA 1
ATOM 763 C C . GLY A 1 96 ? -13.247 7.242 0.989 1.00 90.19 96 GLY A C 1
ATOM 764 O O . GLY A 1 96 ? -12.564 7.324 -0.027 1.00 90.19 96 GLY A O 1
ATOM 765 N N . ILE A 1 97 ? -12.881 6.506 2.043 1.00 93.69 97 ILE A N 1
ATOM 766 C CA . ILE A 1 97 ? -11.633 5.731 2.083 1.00 93.69 97 ILE A CA 1
ATOM 767 C C . ILE A 1 97 ? -11.630 4.660 0.991 1.00 93.69 97 ILE A C 1
ATOM 769 O O . ILE A 1 97 ? -10.647 4.530 0.267 1.00 93.69 97 ILE A O 1
ATOM 773 N N . PHE A 1 98 ? -12.732 3.920 0.851 1.00 93.12 98 PHE A N 1
ATOM 774 C CA . PHE A 1 98 ? -12.843 2.873 -0.158 1.00 93.12 98 PHE A CA 1
ATOM 775 C C . PHE A 1 98 ? -12.731 3.425 -1.582 1.00 93.12 98 PHE A C 1
ATOM 777 O O . PHE A 1 98 ? -11.990 2.876 -2.393 1.00 93.12 98 PHE A O 1
ATOM 784 N N . VAL A 1 99 ? -13.429 4.529 -1.872 1.00 93.00 99 VAL A N 1
ATOM 785 C CA . VAL A 1 99 ? -13.409 5.178 -3.191 1.00 93.00 99 VAL A CA 1
ATOM 786 C C . VAL A 1 99 ? -12.009 5.662 -3.551 1.00 93.00 99 VAL A C 1
ATOM 788 O O . VAL A 1 99 ? -11.585 5.464 -4.682 1.00 93.00 99 VAL A O 1
ATOM 791 N N . ILE A 1 100 ? -11.264 6.260 -2.620 1.00 94.06 100 ILE A N 1
ATOM 792 C CA . ILE A 1 100 ? -9.899 6.702 -2.930 1.00 94.06 100 ILE A CA 1
ATOM 793 C C . ILE A 1 100 ? -8.975 5.495 -3.130 1.00 94.06 100 ILE A C 1
ATOM 795 O O . ILE A 1 100 ? -8.231 5.454 -4.105 1.00 94.06 100 ILE A O 1
ATOM 799 N N . GLY A 1 101 ? -9.063 4.479 -2.269 1.00 93.19 101 GLY A N 1
ATOM 800 C CA . GLY A 1 101 ? -8.209 3.301 -2.398 1.00 93.19 101 GLY A CA 1
ATOM 801 C C . GLY A 1 101 ? -8.487 2.478 -3.660 1.00 93.19 101 GLY A C 1
ATOM 802 O O . GLY A 1 101 ? -7.543 1.969 -4.247 1.00 93.19 101 GLY A O 1
ATOM 803 N N . ILE A 1 102 ? -9.736 2.381 -4.143 1.00 93.81 102 ILE A N 1
ATOM 804 C CA . ILE A 1 102 ? -10.046 1.638 -5.382 1.00 93.81 102 ILE A CA 1
ATOM 805 C C . ILE A 1 102 ? -9.559 2.351 -6.653 1.00 93.81 102 ILE A C 1
ATOM 807 O O . ILE A 1 102 ? -9.422 1.710 -7.693 1.00 93.81 102 ILE A O 1
ATOM 811 N N . ILE A 1 103 ? -9.235 3.648 -6.587 1.00 92.50 103 ILE A N 1
ATOM 812 C CA . ILE A 1 103 ? -8.577 4.335 -7.707 1.00 92.50 103 ILE A CA 1
ATOM 813 C C . ILE A 1 103 ? -7.202 3.708 -7.973 1.00 92.50 103 ILE A C 1
ATOM 815 O O . ILE A 1 103 ? -6.840 3.538 -9.132 1.00 92.50 103 ILE A O 1
ATOM 819 N N . TRP A 1 104 ? -6.471 3.287 -6.935 1.00 92.62 104 TRP A N 1
ATOM 820 C CA . TRP A 1 104 ? -5.150 2.665 -7.077 1.00 92.62 104 TRP A CA 1
ATOM 821 C C . TRP A 1 104 ? -5.127 1.434 -8.011 1.00 92.62 104 TRP A C 1
ATOM 823 O O . TRP A 1 104 ? -4.389 1.463 -8.998 1.00 92.62 104 TRP A O 1
ATOM 833 N N . PRO A 1 105 ? -5.942 0.376 -7.813 1.00 89.69 105 PRO A N 1
ATOM 834 C CA . PRO A 1 105 ? -5.992 -0.745 -8.748 1.00 89.69 105 PRO A CA 1
ATOM 835 C C . PRO A 1 105 ? -6.569 -0.326 -10.107 1.00 89.69 105 PRO A C 1
ATOM 837 O O . PRO A 1 105 ? -6.081 -0.791 -11.130 1.00 89.69 105 PRO A O 1
ATOM 840 N N . ILE A 1 106 ? -7.549 0.591 -10.160 1.00 89.00 106 ILE A N 1
ATOM 841 C CA . ILE A 1 106 ? -8.100 1.097 -11.433 1.00 89.00 106 ILE A CA 1
ATOM 842 C C . ILE A 1 106 ? -7.010 1.739 -12.297 1.00 89.00 106 ILE A C 1
ATOM 844 O O . ILE A 1 106 ? -7.020 1.552 -13.509 1.00 89.00 106 ILE A O 1
ATOM 848 N N . LEU A 1 107 ? -6.042 2.441 -11.701 1.00 84.69 107 LEU A N 1
ATOM 849 C CA . LEU A 1 107 ? -4.925 3.021 -12.448 1.00 84.69 107 LEU A CA 1
ATOM 850 C C . LEU A 1 107 ? -4.108 1.959 -13.203 1.00 84.69 107 LEU A C 1
ATOM 852 O O . LEU A 1 107 ? -3.593 2.248 -14.280 1.00 84.69 107 LEU A O 1
ATOM 856 N N . HIS A 1 108 ? -4.058 0.719 -12.708 1.00 79.56 108 HIS A N 1
ATOM 857 C CA . HIS A 1 108 ? -3.358 -0.381 -13.376 1.00 79.56 108 HIS A CA 1
ATOM 858 C C . HIS A 1 108 ? -4.072 -0.856 -14.654 1.00 79.56 108 HIS A C 1
ATOM 860 O O . HIS A 1 108 ? -3.424 -1.423 -15.530 1.00 79.56 108 HIS A O 1
ATOM 866 N N . LEU A 1 109 ? -5.365 -0.541 -14.839 1.00 78.81 109 LEU A N 1
ATOM 867 C CA . LEU A 1 109 ? -6.067 -0.775 -16.113 1.00 78.81 109 LEU A CA 1
ATOM 868 C C . LEU A 1 109 ? -5.504 0.072 -17.267 1.00 78.81 109 LEU A C 1
ATOM 870 O O . LEU A 1 109 ? -5.749 -0.236 -18.433 1.00 78.81 109 LEU A O 1
ATOM 874 N N . PHE A 1 110 ? -4.747 1.124 -16.957 1.00 74.06 110 PHE A N 1
ATOM 875 C CA . PHE A 1 110 ? -4.166 2.041 -17.939 1.00 74.06 110 PHE A CA 1
ATOM 876 C C . PHE A 1 110 ? -2.663 1.803 -18.157 1.00 74.06 110 PHE A C 1
ATOM 878 O O . PHE A 1 110 ? -1.972 2.655 -18.714 1.00 74.06 110 PHE A O 1
ATOM 885 N N . SER A 1 111 ? -2.148 0.651 -17.713 1.00 59.62 111 SER A N 1
ATOM 886 C CA . SER A 1 111 ? -0.734 0.289 -17.786 1.00 59.62 111 SER A CA 1
ATOM 887 C C . SER A 1 111 ? -0.552 -0.972 -18.645 1.00 59.62 111 SER A C 1
ATOM 889 O O . SER A 1 111 ? -0.320 -2.040 -18.083 1.00 59.62 111 SER A O 1
ATOM 891 N N . PRO A 1 112 ? -0.711 -0.908 -19.990 1.00 56.12 112 PRO A N 1
ATOM 892 C CA . PRO A 1 112 ? -0.034 0.070 -20.863 1.00 56.12 112 PRO A CA 1
ATOM 893 C C . PRO A 1 112 ? -0.970 0.952 -21.717 1.00 56.12 112 PRO A C 1
ATOM 895 O O . PRO A 1 112 ? -2.112 0.595 -21.994 1.00 56.12 112 PRO A O 1
ATOM 898 N N . LEU A 1 113 ? -0.444 2.077 -22.224 1.00 50.75 113 LEU A N 1
ATOM 899 C CA . LEU A 1 113 ? -1.129 3.015 -23.139 1.00 50.75 113 LEU A CA 1
ATOM 900 C C . LEU A 1 113 ? -1.371 2.449 -24.560 1.00 50.75 113 LEU A C 1
ATOM 902 O O . LEU A 1 113 ? -1.829 3.166 -25.450 1.00 50.75 113 LEU A O 1
ATOM 906 N N . ASN A 1 114 ? -1.086 1.162 -24.780 1.00 50.41 114 ASN A N 1
ATOM 907 C CA . ASN A 1 114 ? -1.097 0.518 -26.088 1.00 50.41 114 ASN A CA 1
ATOM 908 C C . ASN A 1 114 ? -2.287 -0.458 -26.150 1.00 50.41 114 ASN A C 1
ATOM 910 O O . ASN A 1 114 ? -2.458 -1.315 -25.283 1.00 50.41 114 ASN A O 1
ATOM 914 N N . VAL A 1 115 ? -3.117 -0.350 -27.191 1.00 46.72 115 VAL A N 1
ATOM 915 C CA . VAL A 1 115 ? -4.378 -1.114 -27.332 1.00 46.72 115 VAL A CA 1
ATOM 916 C C . VAL A 1 115 ? -4.146 -2.636 -27.418 1.00 46.72 115 VAL A C 1
ATOM 918 O O . VAL A 1 115 ? -5.011 -3.418 -27.030 1.00 46.72 115 VAL A O 1
ATOM 921 N N . GLU A 1 116 ? -2.958 -3.070 -27.847 1.00 52.03 116 GLU A N 1
ATOM 922 C CA . GLU A 1 116 ? -2.579 -4.488 -27.986 1.00 52.03 116 GLU A CA 1
ATOM 923 C C . GLU A 1 116 ? -2.343 -5.215 -26.647 1.00 52.03 116 GLU A C 1
ATOM 925 O O . GLU A 1 116 ? -2.235 -6.437 -26.617 1.00 52.03 116 GLU A O 1
ATOM 930 N N . SER A 1 117 ? -2.319 -4.487 -25.526 1.00 57.53 117 SER A N 1
ATOM 931 C CA . SER A 1 117 ? -2.002 -5.013 -24.188 1.00 57.53 117 SER A CA 1
ATOM 932 C C . SER A 1 117 ? -3.174 -4.992 -23.197 1.00 57.53 117 SER A C 1
ATOM 934 O O . SER A 1 117 ? -2.975 -5.069 -21.989 1.00 57.53 117 SER A O 1
ATOM 936 N N . TYR A 1 118 ? -4.418 -4.928 -23.679 1.00 58.91 118 TYR A N 1
ATOM 937 C CA . TYR A 1 118 ? -5.611 -4.865 -22.820 1.00 58.91 118 TYR A CA 1
ATOM 938 C C . TYR A 1 118 ? -5.730 -6.030 -21.815 1.00 58.91 118 TYR A C 1
ATOM 940 O O . TYR A 1 118 ? -6.120 -5.822 -20.665 1.00 58.91 118 TYR A O 1
ATOM 948 N N . SER A 1 119 ? -5.363 -7.255 -22.215 1.00 62.47 119 SER A N 1
ATOM 949 C CA . SER A 1 119 ? -5.346 -8.414 -21.306 1.00 62.47 119 SER A CA 1
ATOM 950 C C . SER A 1 119 ? -4.349 -8.234 -20.161 1.00 62.47 119 SER A C 1
ATOM 952 O O . SER A 1 119 ? -4.618 -8.662 -19.044 1.00 62.47 119 SER A O 1
ATOM 954 N N . LEU A 1 120 ? -3.237 -7.554 -20.438 1.00 66.31 120 LEU A N 1
ATOM 955 C CA . LEU A 1 120 ? -2.159 -7.268 -19.501 1.00 66.31 120 LEU A CA 1
ATOM 956 C C . LEU A 1 120 ? -2.634 -6.334 -18.377 1.00 66.31 120 LEU A C 1
ATOM 958 O O . LEU A 1 120 ? -2.514 -6.628 -17.189 1.00 66.31 120 LEU A O 1
ATOM 962 N N . SER A 1 121 ? -3.292 -5.241 -18.766 1.00 71.62 121 SER A N 1
ATOM 963 C CA . SER A 1 121 ? -3.848 -4.257 -17.836 1.00 71.62 121 SER A CA 1
ATOM 964 C C . SER A 1 121 ? -4.939 -4.847 -16.937 1.00 71.62 121 SER A C 1
ATOM 966 O O . SER A 1 121 ? -5.045 -4.515 -15.754 1.00 71.62 121 SER A O 1
ATOM 968 N N . LEU A 1 122 ? -5.760 -5.749 -17.486 1.00 77.38 122 LEU A N 1
ATOM 969 C CA . LEU A 1 122 ? -6.812 -6.426 -16.731 1.00 77.38 122 LEU A CA 1
ATOM 970 C C . LEU A 1 122 ? -6.232 -7.406 -15.697 1.00 77.38 122 LEU A C 1
ATOM 972 O O . LEU A 1 122 ? -6.723 -7.472 -14.568 1.00 77.38 122 LEU A O 1
ATOM 976 N N . ASN A 1 123 ? -5.167 -8.128 -16.047 1.00 77.38 123 ASN A N 1
ATOM 977 C CA . ASN A 1 123 ? -4.463 -9.004 -15.113 1.00 77.38 123 ASN A CA 1
ATOM 978 C C . ASN A 1 123 ? -3.813 -8.208 -13.979 1.00 77.38 123 ASN A C 1
ATOM 980 O O . ASN A 1 123 ? -3.964 -8.583 -12.817 1.00 77.38 123 ASN A O 1
ATOM 984 N N . ALA A 1 124 ? -3.154 -7.088 -14.294 1.00 77.50 124 ALA A N 1
ATOM 985 C CA . ALA A 1 124 ? -2.567 -6.196 -13.296 1.00 77.50 124 ALA A CA 1
ATOM 986 C C . ALA A 1 124 ? -3.632 -5.650 -12.325 1.00 77.50 124 ALA A C 1
ATOM 988 O O . ALA A 1 124 ? -3.441 -5.657 -11.106 1.00 77.50 124 ALA A O 1
ATOM 989 N N . PHE A 1 125 ? -4.806 -5.270 -12.838 1.00 85.19 125 PHE A N 1
ATOM 990 C CA . PHE A 1 125 ? -5.951 -4.907 -12.002 1.00 85.19 125 PHE A CA 1
ATOM 991 C C . PHE A 1 125 ? -6.384 -6.050 -11.070 1.00 85.19 125 PHE A C 1
ATOM 993 O O . PHE A 1 125 ? -6.534 -5.841 -9.869 1.00 85.19 125 PHE A O 1
ATOM 1000 N N . PHE A 1 126 ? -6.554 -7.276 -11.571 1.00 84.31 126 PHE A N 1
ATOM 1001 C CA . PHE A 1 126 ? -6.957 -8.396 -10.713 1.00 84.31 126 PHE A CA 1
ATOM 1002 C C . PHE A 1 126 ? -5.887 -8.776 -9.685 1.00 84.31 126 PHE A C 1
ATOM 1004 O O . PHE A 1 126 ? -6.220 -9.096 -8.541 1.00 84.31 126 PHE A O 1
ATOM 1011 N N . ALA A 1 127 ? -4.612 -8.698 -10.065 1.00 83.38 127 ALA A N 1
ATOM 1012 C CA . ALA A 1 127 ? -3.483 -9.011 -9.201 1.00 83.38 127 ALA A CA 1
ATOM 1013 C C . ALA A 1 127 ? -3.363 -8.030 -8.020 1.00 83.38 127 ALA A C 1
ATOM 1015 O O . ALA A 1 127 ? -2.891 -8.416 -6.952 1.00 83.38 127 ALA A O 1
ATOM 1016 N N . THR A 1 128 ? -3.841 -6.790 -8.159 1.00 87.69 128 THR A N 1
ATOM 1017 C CA . THR A 1 128 ? -3.802 -5.780 -7.086 1.00 87.69 128 THR A CA 1
ATOM 1018 C C . THR A 1 128 ? -4.953 -5.899 -6.077 1.00 87.69 128 THR A C 1
ATOM 1020 O O . THR A 1 128 ? -4.824 -5.407 -4.957 1.00 87.69 128 THR A O 1
ATOM 1023 N N . LEU A 1 129 ? -6.053 -6.601 -6.389 1.00 89.81 129 LEU A N 1
ATOM 1024 C CA . LEU A 1 129 ? -7.217 -6.705 -5.488 1.00 89.81 129 LEU A CA 1
ATOM 1025 C C . LEU A 1 129 ? -6.930 -7.372 -4.126 1.00 89.81 129 LEU A C 1
ATOM 1027 O O . LEU A 1 129 ? -7.394 -6.846 -3.113 1.00 89.81 129 LEU A O 1
ATOM 1031 N N . PRO A 1 130 ? -6.184 -8.493 -4.029 1.00 88.12 130 PRO A N 1
ATOM 1032 C CA . PRO A 1 130 ? -5.835 -9.074 -2.729 1.00 88.12 130 PRO A CA 1
ATOM 1033 C C . PRO A 1 130 ? -5.033 -8.098 -1.860 1.00 88.12 130 PRO A C 1
ATOM 1035 O O . PRO A 1 130 ? -5.257 -7.990 -0.654 1.00 88.12 130 PRO A O 1
ATOM 1038 N N . VAL A 1 131 ? -4.127 -7.353 -2.495 1.00 92.00 131 VAL A N 1
ATOM 1039 C CA . VAL A 1 131 ? -3.238 -6.386 -1.847 1.00 92.00 131 VAL A CA 1
ATOM 1040 C C . VAL A 1 131 ? -4.001 -5.130 -1.418 1.00 92.00 131 VAL A C 1
ATOM 1042 O O . VAL A 1 131 ? -3.789 -4.662 -0.303 1.00 92.00 131 VAL A O 1
ATOM 1045 N N . LEU A 1 132 ? -4.984 -4.672 -2.202 1.00 93.81 132 LEU A N 1
ATOM 1046 C CA . LEU A 1 132 ? -5.882 -3.566 -1.845 1.00 93.81 132 LEU A CA 1
ATOM 1047 C C . LEU A 1 132 ? -6.542 -3.782 -0.473 1.00 93.81 132 LEU A C 1
ATOM 1049 O O . LEU A 1 132 ? -6.558 -2.891 0.380 1.00 93.81 132 LEU A O 1
ATOM 1053 N N . PHE A 1 133 ? -7.105 -4.971 -0.241 1.00 92.31 133 PHE A N 1
ATOM 1054 C CA . PHE A 1 133 ? -7.772 -5.267 1.030 1.00 92.31 133 PHE A CA 1
ATOM 1055 C C . PHE A 1 133 ? -6.789 -5.310 2.200 1.00 92.31 133 PHE A C 1
ATOM 1057 O O . PHE A 1 133 ? -7.119 -4.858 3.301 1.00 92.31 133 PHE A O 1
ATOM 1064 N N . PHE A 1 134 ? -5.579 -5.818 1.959 1.00 93.06 134 PHE A N 1
ATOM 1065 C CA . PHE A 1 134 ? -4.502 -5.791 2.938 1.00 93.06 134 PHE A CA 1
ATOM 1066 C C . PHE A 1 134 ? -4.089 -4.353 3.281 1.00 93.06 134 PHE A C 1
ATOM 1068 O O . PHE A 1 134 ? -4.014 -4.027 4.467 1.00 93.06 134 PHE A O 1
ATOM 1075 N N . HIS A 1 135 ? -3.910 -3.485 2.280 1.00 95.06 135 HIS A N 1
ATOM 1076 C CA . HIS A 1 135 ? -3.557 -2.072 2.450 1.00 95.06 135 HIS A CA 1
ATOM 1077 C C . HIS A 1 135 ? -4.557 -1.331 3.340 1.00 95.06 135 HIS A C 1
ATOM 1079 O O . HIS A 1 135 ? -4.170 -0.723 4.340 1.00 95.06 135 HIS A O 1
ATOM 1085 N N . PHE A 1 136 ? -5.860 -1.442 3.065 1.00 94.81 136 PHE A N 1
ATOM 1086 C CA . PHE A 1 136 ? -6.880 -0.819 3.915 1.00 94.81 136 PHE A CA 1
ATOM 1087 C C . PHE A 1 136 ? -6.763 -1.249 5.377 1.00 94.81 136 PHE A C 1
ATOM 1089 O O . PHE A 1 136 ? -6.775 -0.416 6.291 1.00 94.81 136 PHE A O 1
ATOM 1096 N N . LYS A 1 137 ? -6.630 -2.555 5.595 1.00 93.06 137 LYS A N 1
ATOM 1097 C CA . LYS A 1 137 ? -6.652 -3.154 6.924 1.00 93.06 137 LYS A CA 1
ATOM 1098 C C . LYS A 1 137 ? -5.388 -2.834 7.718 1.00 93.06 137 LYS A C 1
ATOM 1100 O O . LYS A 1 137 ? -5.475 -2.497 8.902 1.00 93.06 137 LYS A O 1
ATOM 1105 N N . VAL A 1 138 ? -4.221 -2.892 7.079 1.00 94.62 138 VAL A N 1
ATOM 1106 C CA . VAL A 1 138 ? -2.931 -2.616 7.723 1.00 94.62 138 VAL A CA 1
ATOM 1107 C C . VAL A 1 138 ? -2.809 -1.139 8.103 1.00 94.62 138 VAL A C 1
ATOM 1109 O O . VAL A 1 138 ? -2.437 -0.832 9.238 1.00 94.62 138 VAL A O 1
ATOM 1112 N N . TRP A 1 139 ? -3.247 -0.225 7.231 1.00 94.88 139 TRP A N 1
ATOM 1113 C CA . TRP A 1 139 ? -3.289 1.205 7.534 1.00 94.88 139 TRP A CA 1
ATOM 1114 C C . TRP A 1 139 ? -4.306 1.533 8.628 1.00 94.88 139 TRP A C 1
ATOM 1116 O O . TRP A 1 139 ? -3.971 2.239 9.579 1.00 94.88 139 TRP A O 1
ATOM 1126 N N . LYS A 1 140 ? -5.522 0.967 8.577 1.00 92.31 140 LYS A N 1
ATOM 1127 C CA . LYS A 1 140 ? -6.519 1.132 9.654 1.00 92.31 140 LYS A CA 1
ATOM 1128 C C . LYS A 1 140 ? -6.030 0.619 11.005 1.00 92.31 140 LYS A C 1
ATOM 1130 O O . LYS A 1 140 ? -6.464 1.123 12.040 1.00 92.31 140 LYS A O 1
ATOM 1135 N N . SER A 1 141 ? -5.131 -0.360 11.000 1.00 92.25 141 SER A N 1
ATOM 1136 C CA . SER A 1 141 ? -4.537 -0.943 12.205 1.00 92.25 141 SER A CA 1
ATOM 1137 C C . SER A 1 141 ? -3.321 -0.175 12.736 1.00 92.25 141 SER A C 1
ATOM 1139 O O . SER A 1 141 ? -2.729 -0.625 13.711 1.00 92.25 141 SER A O 1
ATOM 1141 N N . GLY A 1 142 ? -2.937 0.952 12.123 1.00 91.56 142 GLY A N 1
ATOM 1142 C CA . GLY A 1 142 ? -1.765 1.738 12.534 1.00 91.56 142 GLY A CA 1
ATOM 1143 C C . GLY A 1 142 ? -0.424 1.130 12.104 1.00 91.56 142 GLY A C 1
ATOM 1144 O O . GLY A 1 142 ? 0.626 1.525 12.597 1.00 91.56 142 GLY A O 1
ATOM 1145 N N . LEU A 1 143 ? -0.440 0.163 11.183 1.00 94.19 143 LEU A N 1
ATOM 1146 C CA . LEU A 1 143 ? 0.748 -0.551 10.704 1.00 94.19 143 LEU A CA 1
ATOM 1147 C C . LEU A 1 143 ? 1.098 -0.180 9.253 1.00 94.19 143 LEU A C 1
ATOM 1149 O O . LEU A 1 143 ? 1.741 -0.963 8.563 1.00 94.19 143 LEU A O 1
ATOM 1153 N N . GLY A 1 144 ? 0.691 1.001 8.774 1.00 94.00 144 GLY A N 1
ATOM 1154 C CA . GLY A 1 144 ? 0.847 1.424 7.371 1.00 94.00 144 GLY A CA 1
ATOM 1155 C C . GLY A 1 144 ? 2.272 1.309 6.812 1.00 94.00 144 GLY A C 1
ATOM 1156 O O . GLY A 1 144 ? 2.459 0.963 5.651 1.00 94.00 144 GLY A O 1
ATOM 1157 N N . TRP A 1 145 ? 3.292 1.476 7.655 1.00 94.44 145 TRP A N 1
ATOM 1158 C CA . TRP A 1 145 ? 4.692 1.268 7.273 1.00 94.44 145 TRP A CA 1
ATOM 1159 C C . TRP A 1 145 ? 5.003 -0.173 6.826 1.00 94.44 145 TRP A C 1
ATOM 1161 O O . TRP A 1 145 ? 5.873 -0.374 5.983 1.00 94.44 145 TRP A O 1
ATOM 1171 N N . VAL A 1 146 ? 4.283 -1.181 7.338 1.00 95.69 146 VAL A N 1
ATOM 1172 C CA . VAL A 1 146 ? 4.400 -2.575 6.875 1.00 95.69 146 VAL A CA 1
ATOM 1173 C C . VAL A 1 146 ? 3.937 -2.671 5.424 1.00 95.69 146 VAL A C 1
ATOM 1175 O O . VAL A 1 146 ? 4.601 -3.310 4.614 1.00 95.69 146 VAL A O 1
ATOM 1178 N N . SER A 1 147 ? 2.839 -1.991 5.085 1.00 95.06 147 SER A N 1
ATOM 1179 C CA . SER A 1 147 ? 2.333 -1.891 3.712 1.00 95.06 147 SER A CA 1
ATOM 1180 C C . SER A 1 147 ? 3.397 -1.359 2.758 1.00 95.06 147 SER A C 1
ATOM 1182 O O . SER A 1 147 ? 3.700 -1.999 1.754 1.00 95.06 147 SER A O 1
ATOM 1184 N N . ILE A 1 148 ? 4.036 -0.251 3.151 1.00 96.06 148 ILE A N 1
ATOM 1185 C CA . ILE A 1 148 ? 5.120 0.401 2.410 1.00 96.06 148 ILE A CA 1
ATOM 1186 C C . ILE A 1 148 ? 6.275 -0.566 2.147 1.00 96.06 148 ILE A C 1
ATOM 1188 O O . ILE A 1 148 ? 6.694 -0.714 1.003 1.00 96.06 148 ILE A O 1
ATOM 1192 N N . ILE A 1 149 ? 6.771 -1.263 3.174 1.00 95.75 149 ILE A N 1
ATOM 1193 C CA . ILE A 1 149 ? 7.892 -2.203 3.010 1.00 95.75 149 ILE A CA 1
ATOM 1194 C C . ILE A 1 149 ? 7.546 -3.311 2.016 1.00 95.75 149 ILE A C 1
ATOM 1196 O O . ILE A 1 149 ? 8.361 -3.632 1.152 1.00 95.75 149 ILE A O 1
ATOM 1200 N N . PHE A 1 150 ? 6.352 -3.896 2.125 1.00 95.12 150 PHE A N 1
ATOM 1201 C CA . PHE A 1 150 ? 5.941 -4.965 1.220 1.00 95.12 150 PHE A CA 1
ATOM 1202 C C . PHE A 1 150 ? 5.714 -4.467 -0.206 1.00 95.12 150 PHE A C 1
ATOM 1204 O O . PHE A 1 150 ? 6.087 -5.169 -1.141 1.00 95.12 150 PHE A O 1
ATOM 1211 N N . HIS A 1 151 ? 5.173 -3.262 -0.382 1.00 93.75 151 HIS A N 1
ATOM 1212 C CA . HIS A 1 151 ? 4.974 -2.673 -1.703 1.00 93.75 151 HIS A CA 1
ATOM 1213 C C . HIS A 1 151 ? 6.322 -2.376 -2.377 1.00 93.75 151 HIS A C 1
ATOM 1215 O O . HIS A 1 151 ? 6.565 -2.830 -3.496 1.00 93.75 151 HIS A O 1
ATOM 1221 N N . CYS A 1 152 ? 7.259 -1.734 -1.669 1.00 93.25 152 CYS A N 1
ATOM 1222 C CA . CYS A 1 152 ? 8.620 -1.529 -2.172 1.00 93.25 152 CYS A CA 1
ATOM 1223 C C . CYS A 1 152 ? 9.318 -2.861 -2.489 1.00 93.25 152 CYS A C 1
ATOM 1225 O O . CYS A 1 152 ? 9.959 -3.010 -3.531 1.00 93.25 152 CYS A O 1
ATOM 1227 N N . GLY A 1 153 ? 9.183 -3.849 -1.598 1.00 91.88 153 GLY A N 1
ATOM 1228 C CA . GLY A 1 153 ? 9.764 -5.179 -1.770 1.00 91.88 153 GLY A CA 1
ATOM 1229 C C . GLY A 1 153 ? 9.204 -5.908 -2.990 1.00 91.88 153 GLY A C 1
ATOM 1230 O O . GLY A 1 153 ? 9.971 -6.476 -3.764 1.00 91.88 153 GLY A O 1
ATOM 1231 N N . TYR A 1 154 ? 7.889 -5.839 -3.203 1.00 89.88 154 TYR A N 1
ATOM 1232 C CA . TYR A 1 154 ? 7.230 -6.403 -4.376 1.00 89.88 154 TYR A CA 1
ATOM 1233 C C . TYR A 1 154 ? 7.721 -5.741 -5.665 1.00 89.88 154 TYR A C 1
ATOM 1235 O O . TYR A 1 154 ? 8.176 -6.440 -6.567 1.00 89.88 154 TYR A O 1
ATOM 1243 N N . ASN A 1 155 ? 7.741 -4.408 -5.732 1.00 86.06 155 ASN A N 1
ATOM 1244 C CA . ASN A 1 155 ? 8.224 -3.710 -6.926 1.00 86.06 155 ASN A CA 1
ATOM 1245 C C . ASN A 1 155 ? 9.707 -3.994 -7.190 1.00 86.06 155 ASN A C 1
ATOM 1247 O O . ASN A 1 155 ? 10.094 -4.202 -8.336 1.00 86.06 155 ASN A O 1
ATOM 1251 N N . THR A 1 156 ? 10.532 -4.075 -6.143 1.00 85.50 156 THR A N 1
ATOM 1252 C CA . THR A 1 156 ? 11.949 -4.456 -6.263 1.00 85.50 156 THR A CA 1
ATOM 1253 C C . THR A 1 156 ? 12.108 -5.876 -6.806 1.00 85.50 156 THR A C 1
ATOM 1255 O O . THR A 1 156 ? 12.958 -6.118 -7.666 1.00 85.50 156 THR A O 1
ATOM 1258 N N . LEU A 1 157 ? 11.288 -6.817 -6.329 1.00 84.94 157 LEU A N 1
ATOM 1259 C CA . LEU A 1 157 ? 11.287 -8.205 -6.781 1.00 84.94 157 LEU A CA 1
ATOM 1260 C C . LEU A 1 157 ? 10.897 -8.306 -8.261 1.00 84.94 157 LEU A C 1
ATOM 1262 O O . LEU A 1 157 ? 11.627 -8.917 -9.040 1.00 84.94 157 LEU A O 1
ATOM 1266 N N . ILE A 1 158 ? 9.789 -7.675 -8.660 1.00 77.88 158 ILE A N 1
ATOM 1267 C CA . ILE A 1 158 ? 9.331 -7.666 -10.057 1.00 77.88 158 ILE A CA 1
ATOM 1268 C C . ILE A 1 158 ? 10.364 -6.992 -10.964 1.00 77.88 158 ILE A C 1
ATOM 1270 O O . ILE A 1 158 ? 10.717 -7.551 -12.003 1.00 77.88 158 ILE A O 1
ATOM 1274 N N . GLN A 1 159 ? 10.923 -5.851 -10.551 1.00 75.62 159 GLN A N 1
ATOM 1275 C CA . GLN A 1 159 ? 11.979 -5.173 -11.303 1.00 75.62 159 GLN A CA 1
ATOM 1276 C C . GLN A 1 159 ? 13.200 -6.083 -11.491 1.00 75.62 159 GLN A C 1
ATOM 1278 O O . GLN A 1 159 ? 13.721 -6.192 -12.596 1.00 75.62 159 GLN A O 1
ATOM 1283 N N . SER A 1 160 ? 13.616 -6.797 -10.443 1.00 76.38 160 SER A N 1
ATOM 1284 C CA . SER A 1 160 ? 14.749 -7.727 -10.494 1.00 76.38 160 SER A CA 1
ATOM 1285 C C . SER A 1 160 ? 14.500 -8.899 -11.452 1.00 76.38 160 SER A C 1
ATOM 1287 O O . SER A 1 160 ? 15.399 -9.277 -12.204 1.00 76.38 160 SER A O 1
ATOM 1289 N N . PHE A 1 161 ?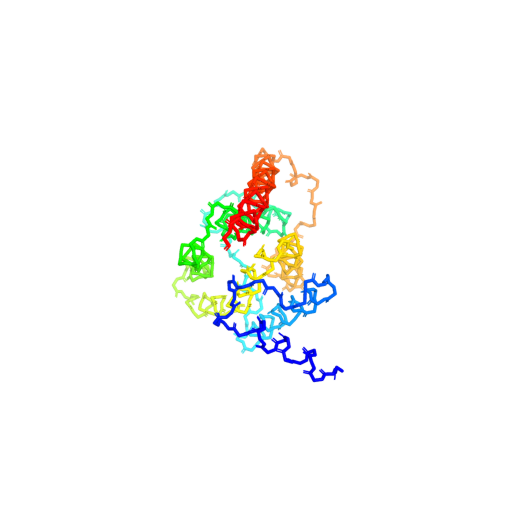 13.278 -9.440 -11.496 1.00 72.56 161 PHE A N 1
ATOM 1290 C CA . PHE A 1 161 ? 12.904 -10.451 -12.491 1.00 72.56 161 PHE A CA 1
ATOM 1291 C C . PHE A 1 161 ? 12.956 -9.904 -13.923 1.00 72.56 161 PHE A C 1
ATOM 1293 O O . PHE A 1 161 ? 13.505 -10.571 -14.801 1.00 72.56 161 PHE A O 1
ATOM 1300 N N . ARG A 1 162 ? 12.472 -8.676 -14.158 1.00 66.88 162 ARG A N 1
ATOM 1301 C CA . ARG A 1 162 ? 12.548 -8.015 -15.476 1.00 66.88 162 ARG A CA 1
ATOM 1302 C C . ARG A 1 162 ? 13.995 -7.803 -15.933 1.00 66.88 162 ARG A C 1
ATOM 1304 O O . ARG A 1 162 ? 14.298 -8.041 -17.103 1.00 66.88 162 ARG A O 1
ATOM 1311 N N . CYS A 1 163 ? 14.889 -7.441 -15.007 1.00 65.31 163 CYS A N 1
ATOM 1312 C CA . CYS A 1 163 ? 16.328 -7.352 -15.264 1.00 65.31 163 CYS A CA 1
ATOM 1313 C C . CYS A 1 163 ? 16.925 -8.711 -15.654 1.00 65.31 163 CYS A C 1
ATOM 1315 O O . CYS A 1 163 ? 17.620 -8.817 -16.660 1.00 65.31 163 CYS A O 1
ATOM 1317 N N . GLY A 1 164 ? 16.636 -9.761 -14.875 1.00 63.22 164 GLY A N 1
ATOM 1318 C CA . GLY A 1 164 ? 17.182 -11.105 -15.099 1.00 63.22 164 GLY A CA 1
ATOM 1319 C C . GLY A 1 164 ? 16.694 -11.771 -16.389 1.00 63.22 164 GLY A C 1
ATOM 1320 O O . GLY A 1 164 ? 17.377 -12.638 -16.927 1.00 63.22 164 GLY A O 1
ATOM 1321 N N . GLN A 1 165 ? 15.536 -11.354 -16.907 1.00 62.12 165 GLN A N 1
ATOM 1322 C CA . GLN A 1 165 ? 14.990 -11.811 -18.188 1.00 62.12 165 GLN A CA 1
ATOM 1323 C C . GLN A 1 165 ? 15.437 -10.955 -19.388 1.00 62.12 165 GLN A C 1
ATOM 1325 O O . GLN A 1 165 ? 14.973 -11.199 -20.499 1.00 62.12 165 GLN A O 1
ATOM 1330 N N . TYR A 1 166 ? 16.316 -9.964 -19.186 1.00 53.97 166 TYR A N 1
ATOM 1331 C CA . TYR A 1 166 ? 16.776 -9.015 -20.213 1.00 53.97 166 TYR A CA 1
ATOM 1332 C C . TYR A 1 166 ? 15.647 -8.212 -20.888 1.00 53.97 166 TYR A C 1
ATOM 1334 O O . TYR A 1 166 ? 15.837 -7.662 -21.970 1.00 53.97 166 TYR A O 1
ATOM 1342 N N . ILE A 1 167 ? 14.474 -8.119 -20.247 1.00 55.00 167 ILE A N 1
ATOM 1343 C CA . ILE A 1 167 ? 13.324 -7.348 -20.750 1.00 55.00 167 ILE A CA 1
ATOM 1344 C C . ILE A 1 167 ? 13.605 -5.846 -20.626 1.00 55.00 167 ILE A C 1
ATOM 1346 O O . ILE A 1 167 ? 13.153 -5.051 -21.444 1.00 55.00 167 ILE A O 1
ATOM 1350 N N . THR A 1 168 ? 14.368 -5.454 -19.605 1.00 55.41 168 THR A N 1
ATOM 1351 C CA . THR A 1 168 ? 14.783 -4.069 -19.365 1.00 55.41 168 THR A CA 1
ATOM 1352 C C . THR A 1 168 ? 16.291 -4.004 -19.184 1.00 55.41 168 THR A C 1
ATOM 1354 O O . THR A 1 168 ? 16.853 -4.801 -18.430 1.00 55.41 168 THR A O 1
ATOM 1357 N N . THR A 1 169 ? 16.949 -3.023 -19.806 1.00 53.84 169 THR A N 1
ATOM 1358 C CA . THR A 1 169 ? 18.344 -2.691 -19.495 1.00 53.84 169 THR A CA 1
ATOM 1359 C C . THR A 1 169 ? 18.402 -2.102 -18.094 1.00 53.84 169 THR A C 1
ATOM 1361 O O . THR A 1 169 ? 18.179 -0.910 -17.893 1.00 53.84 169 THR A O 1
ATOM 1364 N N . CYS A 1 170 ? 18.668 -2.943 -17.105 1.00 57.81 170 CYS A N 1
ATOM 1365 C CA . CYS A 1 170 ? 18.929 -2.472 -15.761 1.00 57.81 170 CYS A CA 1
ATOM 1366 C C . CYS A 1 170 ? 20.367 -1.982 -15.727 1.00 57.81 170 CYS A C 1
ATOM 1368 O O . CYS A 1 170 ? 21.285 -2.770 -15.518 1.00 57.81 170 CYS A O 1
ATOM 1370 N N . SER A 1 171 ? 20.571 -0.686 -15.977 1.00 51.91 171 SER A N 1
ATOM 1371 C CA . SER A 1 171 ? 21.777 -0.055 -15.463 1.00 51.91 171 SER A CA 1
ATOM 1372 C C . SER A 1 171 ? 21.668 -0.154 -13.944 1.00 51.91 171 SER A C 1
ATOM 1374 O O . SER A 1 171 ? 20.838 0.498 -13.305 1.00 51.91 171 SER A O 1
ATOM 1376 N N . GLU A 1 172 ? 22.423 -1.104 -13.391 1.00 48.50 172 GLU A N 1
ATOM 1377 C CA . GLU A 1 172 ? 22.746 -1.208 -11.971 1.00 48.50 172 GLU A CA 1
ATOM 1378 C C . GLU A 1 172 ? 22.857 0.198 -11.412 1.00 48.50 172 GLU A C 1
ATOM 1380 O O . GLU A 1 172 ? 23.546 0.975 -12.058 1.00 48.50 172 GLU A O 1
ATOM 1385 N N . PHE A 1 173 ? 22.153 0.507 -10.311 1.00 50.62 173 PHE A N 1
ATOM 1386 C CA . PHE A 1 173 ? 22.289 1.707 -9.470 1.00 50.62 173 PHE A CA 1
ATOM 1387 C C . PHE A 1 173 ? 23.467 2.608 -9.866 1.00 50.62 173 PHE A C 1
ATOM 1389 O O . PHE A 1 173 ? 24.492 2.638 -9.192 1.00 50.62 173 PHE A O 1
ATOM 1396 N N . ASN A 1 174 ? 23.339 3.293 -11.001 1.00 48.34 174 ASN A N 1
ATOM 1397 C CA . ASN A 1 174 ? 24.478 3.978 -11.576 1.00 48.34 174 ASN A CA 1
ATOM 1398 C C . ASN A 1 174 ? 24.569 5.274 -10.792 1.00 48.34 174 ASN A C 1
ATOM 1400 O O . ASN A 1 174 ? 23.535 5.890 -10.535 1.00 48.34 174 ASN A O 1
ATOM 1404 N N . GLU A 1 175 ? 25.759 5.673 -10.368 1.00 51.19 175 GLU A N 1
ATOM 1405 C CA . GLU A 1 175 ? 25.941 6.858 -9.521 1.00 51.19 175 GLU A CA 1
ATOM 1406 C C . GLU A 1 175 ? 25.319 8.104 -10.188 1.00 51.19 175 GLU A C 1
ATOM 1408 O O . GLU A 1 175 ? 24.683 8.925 -9.528 1.00 51.19 175 GLU A O 1
ATOM 1413 N N . ASN A 1 176 ? 25.322 8.121 -11.525 1.00 55.81 176 ASN A N 1
ATOM 1414 C CA . ASN A 1 176 ? 24.710 9.144 -12.374 1.00 55.81 176 ASN A CA 1
ATOM 1415 C C . ASN A 1 176 ? 23.165 9.185 -12.312 1.00 55.81 176 ASN A C 1
ATOM 1417 O O . ASN A 1 176 ? 22.553 10.170 -12.712 1.00 55.81 176 ASN A O 1
ATOM 1421 N N . ASN A 1 177 ? 22.496 8.141 -11.805 1.00 55.25 177 ASN A N 1
ATOM 1422 C CA . ASN A 1 177 ? 21.034 8.110 -11.651 1.00 55.25 177 ASN A CA 1
ATOM 1423 C C . ASN A 1 177 ? 20.546 9.068 -10.549 1.00 55.25 177 ASN A C 1
ATOM 1425 O O . ASN A 1 177 ? 19.365 9.407 -10.515 1.00 55.25 177 ASN A O 1
ATOM 1429 N N . PHE A 1 178 ? 21.426 9.512 -9.650 1.00 62.25 178 PHE A N 1
ATOM 1430 C CA . PHE A 1 178 ? 21.088 10.463 -8.587 1.00 62.25 178 PHE A CA 1
ATOM 1431 C C . PHE A 1 178 ? 21.410 11.919 -8.950 1.00 62.25 178 PHE A C 1
ATOM 1433 O O . PHE A 1 178 ? 21.081 12.819 -8.184 1.00 62.25 178 PHE A O 1
ATOM 1440 N N . GLU A 1 179 ? 22.013 12.164 -10.116 1.00 65.44 179 GLU A N 1
ATOM 1441 C CA . GLU A 1 179 ? 22.432 13.504 -10.556 1.00 65.44 179 GLU A CA 1
ATOM 1442 C C . GLU A 1 179 ? 21.288 14.326 -11.177 1.00 65.44 179 GLU A C 1
ATOM 1444 O O . GLU A 1 179 ? 21.442 15.515 -11.457 1.00 65.44 179 GLU A O 1
ATOM 1449 N N . PHE A 1 180 ? 20.118 13.712 -11.362 1.00 68.38 180 PHE A N 1
ATOM 1450 C CA . PHE A 1 180 ? 18.940 14.351 -11.940 1.00 68.38 180 PHE A CA 1
ATOM 1451 C C . PHE A 1 180 ? 18.159 15.161 -10.883 1.00 68.38 180 PHE A C 1
ATOM 1453 O O . PHE A 1 180 ? 17.781 14.605 -9.844 1.00 68.38 180 PHE A O 1
ATOM 1460 N N . PRO A 1 181 ? 17.852 16.454 -11.119 1.00 76.25 181 PRO A N 1
ATOM 1461 C CA . PRO A 1 181 ? 17.046 17.281 -10.210 1.00 76.25 181 PRO A CA 1
ATOM 1462 C C . PRO A 1 181 ? 15.704 16.648 -9.804 1.00 76.25 181 PRO A C 1
ATOM 1464 O O . PRO A 1 181 ? 15.229 16.834 -8.681 1.00 76.25 181 PRO A O 1
ATOM 1467 N N . GLU A 1 182 ? 15.105 15.861 -10.694 1.00 76.00 182 GLU A N 1
ATOM 1468 C CA . GLU A 1 182 ? 13.836 15.162 -10.509 1.00 76.00 182 GLU A CA 1
ATOM 1469 C C . GLU A 1 182 ? 13.888 14.153 -9.357 1.00 76.00 182 GLU A C 1
ATOM 1471 O O . GLU A 1 182 ? 12.900 14.000 -8.633 1.00 76.00 182 GLU A O 1
ATOM 1476 N N . PHE A 1 183 ? 15.039 13.504 -9.134 1.00 81.50 183 PHE A N 1
ATOM 1477 C CA . PHE A 1 183 ? 15.235 12.602 -7.999 1.00 81.50 183 PHE A CA 1
ATOM 1478 C C . PHE A 1 183 ? 15.059 13.345 -6.672 1.00 81.50 183 PHE A C 1
ATOM 1480 O O . PHE A 1 183 ? 14.300 12.906 -5.807 1.00 81.50 183 PHE A O 1
ATOM 1487 N N . TYR A 1 184 ? 15.711 14.500 -6.522 1.00 84.94 184 TYR A N 1
ATOM 1488 C CA . TYR A 1 184 ? 15.643 15.294 -5.295 1.00 84.94 184 TYR A CA 1
ATOM 1489 C C . TYR A 1 184 ? 14.251 15.877 -5.058 1.00 84.94 184 TYR A C 1
ATOM 1491 O O . TYR A 1 184 ? 13.791 15.914 -3.915 1.00 84.94 184 TYR A O 1
ATOM 1499 N N . ILE A 1 185 ? 13.554 16.282 -6.124 1.00 86.62 185 ILE A N 1
ATOM 1500 C CA . ILE A 1 185 ? 12.159 16.729 -6.039 1.00 86.62 185 ILE A CA 1
ATOM 1501 C C . ILE A 1 185 ? 11.275 15.584 -5.539 1.00 86.62 185 ILE A C 1
ATOM 1503 O O . ILE A 1 185 ? 10.529 15.762 -4.576 1.00 86.62 185 ILE A O 1
ATOM 1507 N N . LEU A 1 186 ? 11.383 14.397 -6.141 1.00 86.50 186 LEU A N 1
ATOM 1508 C CA . LEU A 1 186 ? 10.573 13.243 -5.754 1.00 86.50 186 LEU A CA 1
ATOM 1509 C C . LEU A 1 186 ? 10.886 12.780 -4.325 1.00 86.50 186 LEU A C 1
ATOM 1511 O O . LEU A 1 186 ? 9.969 12.481 -3.557 1.00 86.50 186 LEU A O 1
ATOM 1515 N N . LEU A 1 187 ? 12.163 12.774 -3.941 1.00 90.44 187 LEU A N 1
ATOM 1516 C CA . LEU A 1 187 ? 12.603 12.484 -2.579 1.00 90.44 187 LEU A CA 1
ATOM 1517 C C . LEU A 1 187 ? 12.019 13.498 -1.585 1.00 90.44 187 LEU A C 1
ATOM 1519 O O . LEU A 1 187 ? 11.472 13.101 -0.557 1.00 90.44 187 LEU A O 1
ATOM 1523 N N . GLY A 1 188 ? 12.070 14.792 -1.913 1.00 93.56 188 GLY A N 1
ATOM 1524 C CA . GLY A 1 188 ? 11.489 15.863 -1.106 1.00 93.56 188 GLY A CA 1
ATOM 1525 C C . GLY A 1 188 ? 9.978 15.707 -0.925 1.00 93.56 188 GLY A C 1
ATOM 1526 O O . GLY A 1 188 ? 9.491 15.759 0.205 1.00 93.56 188 GLY A O 1
ATOM 1527 N N . ILE A 1 189 ? 9.241 15.432 -2.009 1.00 93.69 189 ILE A N 1
ATOM 1528 C CA . ILE A 1 189 ? 7.797 15.146 -1.962 1.00 93.69 189 ILE A CA 1
ATOM 1529 C C . ILE A 1 189 ? 7.524 13.914 -1.092 1.00 93.69 189 ILE A C 1
ATOM 1531 O O . ILE A 1 189 ? 6.591 13.926 -0.290 1.00 93.69 189 ILE A O 1
ATOM 1535 N N . THR A 1 190 ? 8.345 12.870 -1.203 1.00 94.44 190 THR A N 1
ATOM 1536 C CA . THR A 1 190 ? 8.194 11.632 -0.425 1.00 94.44 190 THR A CA 1
ATOM 1537 C C . THR A 1 190 ? 8.381 11.883 1.068 1.00 94.44 190 THR A C 1
ATOM 1539 O O . THR A 1 190 ? 7.510 11.528 1.862 1.00 94.44 190 THR A O 1
ATOM 1542 N N . ILE A 1 191 ? 9.465 12.560 1.458 1.00 96.44 191 ILE A N 1
ATOM 1543 C CA . ILE A 1 191 ? 9.736 12.918 2.858 1.00 96.44 191 ILE A CA 1
ATOM 1544 C C . ILE A 1 191 ? 8.609 13.796 3.408 1.00 96.44 191 ILE A C 1
ATOM 1546 O O . ILE A 1 191 ? 8.076 13.517 4.482 1.00 96.44 191 ILE A O 1
ATOM 1550 N N . LEU A 1 192 ? 8.196 14.821 2.658 1.00 97.06 192 LEU A N 1
ATOM 1551 C CA . LEU A 1 192 ? 7.093 15.691 3.053 1.00 97.06 192 LEU A CA 1
ATOM 1552 C C . LEU A 1 192 ? 5.787 14.906 3.243 1.00 97.06 192 LEU A C 1
ATOM 1554 O O . LEU A 1 192 ? 5.098 15.102 4.241 1.00 97.06 192 LEU A O 1
ATOM 1558 N N . SER A 1 193 ? 5.468 13.985 2.334 1.00 95.94 193 SER A N 1
ATOM 1559 C CA . SER A 1 193 ? 4.265 13.147 2.418 1.00 95.94 193 SER A CA 1
ATOM 1560 C C . SER A 1 193 ? 4.285 12.242 3.652 1.00 95.94 193 SER A C 1
ATOM 1562 O O . SER A 1 193 ? 3.263 12.116 4.330 1.00 95.94 193 SER A O 1
ATOM 1564 N N . ILE A 1 194 ? 5.448 11.672 3.997 1.00 96.25 194 ILE A N 1
ATOM 1565 C CA . ILE A 1 194 ? 5.634 10.888 5.230 1.00 96.25 194 ILE A CA 1
ATOM 1566 C C . ILE A 1 194 ? 5.370 11.765 6.460 1.00 96.25 194 ILE A C 1
ATOM 1568 O O . ILE A 1 194 ? 4.619 11.372 7.354 1.00 96.25 194 ILE A O 1
ATOM 1572 N N . CYS A 1 195 ? 5.943 12.969 6.503 1.00 96.81 195 CYS A N 1
ATOM 1573 C CA . CYS A 1 195 ? 5.734 13.905 7.608 1.00 96.81 195 CYS A CA 1
ATOM 1574 C C . CYS A 1 195 ? 4.257 14.304 7.750 1.00 96.81 195 CYS A C 1
ATOM 1576 O O . CYS A 1 195 ? 3.726 14.319 8.861 1.00 96.81 195 CYS A O 1
ATOM 1578 N N . ILE A 1 196 ? 3.583 14.586 6.630 1.00 96.25 196 ILE A N 1
ATOM 1579 C CA . ILE A 1 196 ? 2.160 14.938 6.602 1.00 96.25 196 ILE A CA 1
ATOM 1580 C C . ILE A 1 196 ? 1.317 13.790 7.155 1.00 96.25 196 ILE A C 1
ATOM 1582 O O . ILE A 1 196 ? 0.522 14.009 8.068 1.00 96.25 196 ILE A O 1
ATOM 1586 N N . VAL A 1 197 ? 1.483 12.565 6.642 1.00 96.00 197 VAL A N 1
ATOM 1587 C CA . VAL A 1 197 ? 0.660 11.437 7.099 1.00 96.00 197 VAL A CA 1
ATOM 1588 C C . VAL A 1 197 ? 0.930 11.108 8.565 1.00 96.00 197 VAL A C 1
ATOM 1590 O O . VAL A 1 197 ? -0.018 10.878 9.310 1.00 96.00 197 VAL A O 1
ATOM 1593 N N . TYR A 1 198 ? 2.188 11.177 9.011 1.00 94.75 198 TYR A N 1
ATOM 1594 C CA . TYR A 1 198 ? 2.547 10.989 10.415 1.00 94.75 198 TYR A CA 1
ATOM 1595 C C . TYR A 1 198 ? 1.833 11.999 11.321 1.00 94.75 198 TYR A C 1
ATOM 1597 O O . TYR A 1 198 ? 1.205 11.616 12.309 1.00 94.75 198 TYR A O 1
ATOM 1605 N N . PHE A 1 199 ? 1.871 13.286 10.962 1.00 96.25 199 PHE A N 1
ATOM 1606 C CA . PHE A 1 199 ? 1.196 14.335 11.723 1.00 96.25 199 PHE A CA 1
ATOM 1607 C C . PHE A 1 199 ? -0.326 14.133 11.761 1.00 96.25 199 PHE A C 1
ATOM 1609 O O . PHE A 1 199 ? -0.944 14.254 12.819 1.00 96.25 199 PHE A O 1
ATOM 1616 N N . LEU A 1 200 ? -0.934 13.782 10.624 1.00 95.31 200 LEU A N 1
ATOM 1617 C CA . LEU A 1 200 ? -2.373 13.526 10.537 1.00 95.31 200 LEU A CA 1
ATOM 1618 C C . LEU A 1 200 ? -2.796 12.324 11.391 1.00 95.31 200 LEU A C 1
ATOM 1620 O O . LEU A 1 200 ? -3.814 12.399 12.077 1.00 95.31 200 LEU A O 1
ATOM 1624 N N . GLN A 1 201 ? -2.014 11.241 11.393 1.00 91.62 201 GLN A N 1
ATOM 1625 C CA . GLN A 1 201 ? -2.280 10.073 12.237 1.00 91.62 201 GLN A CA 1
ATOM 1626 C C . GLN A 1 201 ? -2.193 10.415 13.718 1.00 91.62 201 GLN A C 1
ATOM 1628 O O . GLN A 1 201 ? -3.113 10.102 14.468 1.00 91.62 201 GLN A O 1
ATOM 1633 N N . ARG A 1 202 ? -1.130 11.116 14.121 1.00 92.88 202 ARG A N 1
ATOM 1634 C CA . ARG A 1 202 ? -0.940 11.582 15.498 1.00 92.88 202 ARG A CA 1
ATOM 1635 C C . ARG A 1 202 ? -2.123 12.409 15.987 1.00 92.88 202 ARG A C 1
ATOM 1637 O O . ARG A 1 202 ? -2.673 12.119 17.044 1.00 92.88 202 ARG A O 1
ATOM 1644 N N . LYS A 1 203 ? -2.545 13.392 15.190 1.00 93.38 203 LYS A N 1
ATOM 1645 C CA . LYS A 1 203 ? -3.699 14.233 15.515 1.00 93.38 203 LYS A CA 1
ATOM 1646 C C . LYS A 1 203 ? -4.975 13.402 15.669 1.00 93.38 203 LYS A C 1
ATOM 1648 O O . LYS A 1 203 ? -5.711 13.567 16.634 1.00 93.38 203 LYS A O 1
ATOM 1653 N N . LYS A 1 204 ? -5.218 12.476 14.742 1.00 91.06 204 LYS A N 1
ATOM 1654 C CA . LYS A 1 204 ? -6.393 11.607 14.781 1.00 91.06 204 LYS A CA 1
ATOM 1655 C C . LYS A 1 204 ? -6.428 10.709 16.022 1.00 91.06 204 LYS A C 1
ATOM 1657 O O . LYS A 1 204 ? -7.487 10.545 16.619 1.00 91.06 204 LYS A O 1
ATOM 1662 N N . GLU A 1 205 ? -5.297 10.125 16.409 1.00 89.31 205 GLU A N 1
ATOM 1663 C CA . GLU A 1 205 ? -5.194 9.306 17.624 1.00 89.31 205 GLU A CA 1
ATOM 1664 C C . GLU A 1 205 ? -5.493 10.118 18.891 1.00 89.31 205 GLU A C 1
ATOM 1666 O O . GLU A 1 205 ? -6.163 9.625 19.801 1.00 89.31 205 GLU A O 1
ATOM 1671 N N . GLU A 1 206 ? -5.022 11.366 18.941 1.00 92.12 206 GLU A N 1
ATOM 1672 C CA . GLU A 1 206 ? -5.304 12.297 20.036 1.00 92.12 206 GLU A CA 1
ATOM 1673 C C . GLU A 1 206 ? -6.800 12.643 20.110 1.00 92.12 206 GLU A C 1
ATOM 1675 O O . GLU A 1 206 ? -7.393 12.543 21.188 1.00 92.12 206 GLU A O 1
ATOM 1680 N N . ASP A 1 207 ? -7.429 12.955 18.974 1.00 90.38 207 ASP A N 1
ATOM 1681 C CA . ASP A 1 207 ? -8.865 13.248 18.889 1.00 90.38 207 ASP A CA 1
ATOM 1682 C C . ASP A 1 207 ? -9.714 12.035 19.338 1.00 90.38 207 ASP A C 1
ATOM 1684 O O . ASP A 1 207 ? -10.598 12.167 20.191 1.00 90.38 207 ASP A O 1
ATOM 1688 N N . GLU A 1 208 ? -9.400 10.826 18.848 1.00 89.19 208 GLU A N 1
ATOM 1689 C CA . GLU A 1 208 ? -10.084 9.579 19.238 1.00 89.19 208 GLU A CA 1
ATOM 1690 C C . GLU A 1 208 ? -9.940 9.280 20.744 1.00 89.19 208 GLU A C 1
ATOM 1692 O O . GLU A 1 208 ? -10.876 8.789 21.389 1.00 89.19 208 GLU A O 1
ATOM 1697 N N . TYR A 1 209 ? -8.779 9.583 21.331 1.00 90.88 209 TYR A N 1
ATOM 1698 C CA . TYR A 1 209 ? -8.548 9.423 22.765 1.00 90.88 209 TYR A CA 1
ATOM 1699 C C . TYR A 1 209 ? -9.388 10.401 23.597 1.00 90.88 209 TYR A C 1
ATOM 1701 O O . TYR A 1 209 ? -10.028 9.989 24.570 1.00 90.88 209 TYR A O 1
ATOM 1709 N N . ILE A 1 210 ? -9.423 11.680 23.209 1.00 92.75 210 ILE A N 1
ATOM 1710 C CA . ILE A 1 210 ? -10.210 12.712 23.898 1.00 92.75 210 ILE A CA 1
ATOM 1711 C C . ILE A 1 210 ? -11.698 12.351 23.872 1.00 92.75 210 ILE A C 1
ATOM 1713 O O . ILE A 1 210 ? -12.350 12.361 24.921 1.00 92.75 210 ILE A O 1
ATOM 1717 N N . GLU A 1 211 ? -12.231 11.963 22.710 1.00 91.25 211 GLU A N 1
ATOM 1718 C CA . GLU A 1 211 ? -13.630 11.541 22.575 1.00 91.25 211 GLU A CA 1
ATOM 1719 C C . GLU A 1 211 ? -13.975 10.362 23.491 1.00 91.25 211 GLU A C 1
ATOM 1721 O O . GLU A 1 211 ? -15.031 10.352 24.133 1.00 91.25 211 GLU A O 1
ATOM 1726 N N . LYS A 1 212 ? -13.079 9.373 23.591 1.00 91.62 212 LYS A N 1
ATOM 1727 C CA . LYS A 1 212 ? -13.267 8.219 24.475 1.00 91.62 212 LYS A CA 1
ATOM 1728 C C . LYS A 1 212 ? -13.341 8.640 25.945 1.00 91.62 212 LYS A C 1
ATOM 1730 O O . LYS A 1 212 ? -14.260 8.229 26.650 1.00 91.62 212 LYS A O 1
ATOM 1735 N N . VAL A 1 213 ? -12.426 9.500 26.397 1.00 92.81 213 VAL A N 1
ATOM 1736 C CA . VAL A 1 213 ? -12.412 10.007 27.782 1.00 92.81 213 VAL A CA 1
ATOM 1737 C C . VAL A 1 213 ? -13.685 10.795 28.105 1.00 92.81 213 VAL A C 1
ATOM 1739 O O . VAL A 1 213 ? -14.237 10.652 29.198 1.00 92.81 213 VAL A O 1
ATOM 1742 N N . LEU A 1 214 ? -14.169 11.619 27.172 1.00 92.94 214 LEU A N 1
ATOM 1743 C CA . LEU A 1 214 ? -15.412 12.377 27.344 1.00 92.94 214 LEU A CA 1
ATOM 1744 C C . LEU A 1 214 ? -16.634 11.453 27.440 1.00 92.94 214 LEU A C 1
ATOM 1746 O O . LEU A 1 214 ? -17.481 11.642 28.317 1.00 92.94 214 LEU A O 1
ATOM 1750 N N . ARG A 1 215 ? -16.699 10.418 26.596 1.00 91.50 215 ARG A N 1
ATOM 1751 C CA . ARG A 1 215 ? -17.772 9.413 26.617 1.00 91.50 215 ARG A CA 1
ATOM 1752 C C . ARG A 1 215 ? -17.817 8.648 27.940 1.00 91.50 215 ARG A C 1
ATOM 1754 O O . ARG A 1 215 ? -18.885 8.525 28.536 1.00 91.50 215 ARG A O 1
ATOM 1761 N N . ASP A 1 216 ? -16.665 8.200 28.431 1.00 91.12 216 ASP A N 1
ATOM 1762 C CA . ASP A 1 216 ? -16.567 7.448 29.687 1.00 91.12 216 ASP A CA 1
ATOM 1763 C C . ASP A 1 216 ? -16.962 8.302 30.904 1.00 91.12 216 ASP A C 1
ATOM 1765 O O . ASP A 1 216 ? -17.549 7.792 31.859 1.00 91.12 216 ASP A O 1
ATOM 1769 N N . LYS A 1 217 ? -16.687 9.614 30.875 1.00 89.25 217 LYS A N 1
ATOM 1770 C CA . LYS A 1 217 ? -17.163 10.555 31.903 1.00 89.25 217 LYS A CA 1
ATOM 1771 C C . LYS A 1 217 ? -18.679 10.745 31.852 1.00 89.25 217 LYS A C 1
ATOM 1773 O O . LYS A 1 217 ? -19.313 10.749 32.901 1.00 89.25 217 LYS A O 1
ATOM 1778 N N . SER A 1 218 ? -19.266 10.861 30.658 1.00 86.00 218 SER A N 1
ATOM 1779 C CA . SER A 1 218 ? -20.721 10.990 30.501 1.00 86.00 218 SER A CA 1
ATOM 1780 C C . SER A 1 218 ? -21.479 9.765 31.016 1.00 86.00 218 SER A C 1
ATOM 1782 O O . SER A 1 218 ? -22.553 9.923 31.582 1.00 86.00 218 SER A O 1
ATOM 1784 N N . LEU A 1 219 ? -20.930 8.559 30.838 1.00 84.62 219 LEU A N 1
ATOM 1785 C CA . LEU A 1 219 ? -21.546 7.312 31.308 1.00 84.62 219 LEU A CA 1
ATOM 1786 C C . LEU A 1 219 ? -21.474 7.125 32.829 1.00 84.62 219 LEU A C 1
ATOM 1788 O O . LEU A 1 219 ? -22.245 6.347 33.368 1.00 84.62 219 LEU A O 1
ATOM 1792 N N . LYS A 1 220 ? -20.551 7.808 33.518 1.00 79.31 220 LYS A N 1
ATOM 1793 C CA . LYS A 1 220 ? -20.433 7.764 34.987 1.00 79.31 220 LYS A CA 1
ATOM 1794 C C . LYS A 1 220 ? -21.337 8.769 35.706 1.00 79.31 220 LYS A C 1
ATOM 1796 O O . LYS A 1 220 ? -21.504 8.655 36.915 1.00 79.31 220 LYS A O 1
ATOM 1801 N N . ASN A 1 221 ? -21.860 9.756 34.981 1.00 73.88 221 ASN A N 1
ATOM 1802 C CA . ASN A 1 221 ? -22.706 10.820 35.525 1.00 73.88 221 ASN A CA 1
ATOM 1803 C C . ASN A 1 221 ? -24.215 10.563 35.321 1.00 73.88 221 ASN A C 1
ATOM 1805 O O . ASN A 1 221 ? -25.014 11.399 35.738 1.00 73.88 221 ASN A O 1
ATOM 1809 N N . ASN A 1 222 ? -24.582 9.437 34.696 1.00 61.03 222 ASN A N 1
ATOM 1810 C CA . ASN A 1 222 ? -25.949 8.926 34.533 1.00 61.03 222 ASN A CA 1
ATOM 1811 C C . ASN A 1 222 ? -26.095 7.605 35.293 1.00 61.03 222 ASN A C 1
ATOM 1813 O O . ASN A 1 222 ? -27.222 7.326 35.752 1.00 61.03 222 ASN A O 1
#

Sequence (222 aa):
MNKHQINNIIYDLNPKNCLSKFQNPSLRYAFFLAGISYGITILVSILTHDLPSVSFHKEALFEIPVTAFNTTVLIPILEEIFFFGIPISTTNNPIGIFVIGIIWPILHLFSPLNVESYSLSLNAFFATLPVLFFHFKVWKSGLGWVSIIFHCGYNTLIQSFRCGQYITTCSEFNENNFEFPEFYILLGITILSICIVYFLQRKKEEDEYIEKVLRDKSLKNN

Foldseek 3Di:
DDPVLVVQLVQLLDLVCLQPARPDLDPVVLVVLLCVLLVLLCVLCVVLVALQQLQQPCVPVDVPPQALCNSLALVLLVLLLQLALCQLLPDPDPVSSLVSLLVSLVVLCPRDVDPVCNSNSVSSSVSCVSLSSSSSHCNSNVNSVSNNVSSSVSSNVSVVVCCVVVVDPRPDVDVCVCVDPVNVVSVVVSVVSVVVSVVSNVVSVVVVVVVVVVVVVVVVVD